Protein AF-A0A0K6ILK8-F1 (afdb_monomer_lite)

Secondary structure (DSSP, 8-state):
---EEEEEETTEEEEEETTSBHHHHHHHTT-----S-SSSTT-TTEEEESSS--EEGGG-B--S-EEEESSPPEEEEEE-SSEEEEE-SSSEEEEEE--S----TT-EEEEEETTEEEEEEB--SSTTSEEEEEEGGGGGGTTEEEEEE--------TTS-EEEEE-GGGHHHHHHHHHHHHHTT--S---EEE--TTS--GGGTT-EEEEEEEE-SS---HHHHHHHHHHTT-EEEEEEEEEEE-

Foldseek 3Di:
DFAWAWEAELRDTFTHTAFDQQVVRCVVVVHDFQDDDLPCPVCRRWKCFPPDHIDRSSPDTDHYYTYIYNDYWDKDKWFQQDWDWADLDQFKIKIKGQTPDFDAFQQKKWKDQPPWIKIWTFLDLDRGIGIIMDTPVCPVSPRIIMITHGPRPDDDDLPFAEEEEEEPVCPSVSVVSQVSNVVSPSPDNHYYDYDDLPDAPQVQAPEEGAEYEYHYADDDDPVSVCVNCVSRPYYYNYYDDHIYTD

Sequence (246 aa):
MNGKCTISLDGHSYRVPNGENLLASLLQLGAIIPHSCLAGACGSCRLYQVHGQPLLACQTTVNQPLELLTKPAERFIVALATYQVEQLSDRWCKVQAHCPLSLPLGAVFRWQLKNEVGRSVSCSITGDLLTFYFPTRLIDQLSEVRIEQGAQRAQLDISASHLILYSADNQVLAENFSRVMQDAGFEQNCPIAPIELNSTPSALSFQRFDKALVLNDQPASLEALEQWLTSSRCRVAEFTFMTHSN

Organism: NCBI:txid1137284

Radius of gyration: 19.39 Å; chains: 1; bounding box: 53×37×46 Å

pLDDT: mean 87.66, std 9.12, range [45.12, 97.81]

InterPro domains:
  IPR001041 2Fe-2S ferredoxin-type iron-sulfur binding domain [PF00111] (11-62)
  IPR001041 2Fe-2S ferredoxin-type iron-sulfur binding domain [PS51085] (3-74)
  IPR001041 2Fe-2S ferredoxin-type iron-sulfur binding domain [cd00207] (4-68)
  IPR006058 2Fe-2S ferredoxin, iron-sulphur binding site [PS00197] (37-45)
  IPR012675 Beta-grasp domain superfamily [G3DSA:3.10.20.30] (1-72)
  IPR036010 2Fe-2S ferredoxin-like superfamily [SSF54292] (5-72)

Structure (mmCIF, N/CA/C/O backbone):
data_AF-A0A0K6ILK8-F1
#
_entry.id   AF-A0A0K6ILK8-F1
#
loop_
_atom_site.group_PDB
_atom_site.id
_atom_site.type_symbol
_atom_site.label_atom_id
_atom_site.label_alt_id
_atom_site.label_comp_id
_atom_site.label_asym_id
_atom_site.label_entity_id
_atom_site.label_seq_id
_atom_site.pdbx_PDB_ins_code
_atom_site.Cartn_x
_atom_site.Cartn_y
_atom_site.Cartn_z
_atom_site.occupancy
_atom_site.B_iso_or_equiv
_atom_site.auth_seq_id
_atom_site.auth_comp_id
_atom_site.auth_asym_id
_atom_site.auth_atom_id
_atom_site.pdbx_PDB_model_num
ATOM 1 N N . MET A 1 1 ? -36.196 -4.590 5.733 1.00 45.12 1 MET A N 1
ATOM 2 C CA . MET A 1 1 ? -34.893 -5.201 6.079 1.00 45.12 1 MET A CA 1
ATOM 3 C C . MET A 1 1 ? -33.874 -4.074 6.199 1.00 45.12 1 MET A C 1
ATOM 5 O O . MET A 1 1 ? -33.406 -3.592 5.179 1.00 45.12 1 MET A O 1
ATOM 9 N N . ASN A 1 2 ? -33.584 -3.603 7.416 1.00 58.06 2 ASN A N 1
ATOM 10 C CA . ASN A 1 2 ? -32.699 -2.451 7.654 1.00 58.06 2 ASN A CA 1
ATOM 11 C C . ASN A 1 2 ? -31.229 -2.895 7.751 1.00 58.06 2 ASN A C 1
ATOM 13 O O . ASN A 1 2 ? -30.631 -2.857 8.823 1.00 58.06 2 ASN A O 1
ATOM 17 N N . GLY A 1 3 ? -30.662 -3.379 6.644 1.00 83.88 3 GLY A N 1
ATOM 18 C CA . GLY A 1 3 ? -29.223 -3.657 6.550 1.00 83.88 3 GLY A CA 1
ATOM 19 C C . GLY A 1 3 ? -28.429 -2.386 6.239 1.00 83.88 3 GLY A C 1
ATOM 20 O O . GLY A 1 3 ? -28.959 -1.480 5.602 1.00 83.88 3 GLY A O 1
ATOM 21 N N . LYS A 1 4 ? -27.164 -2.309 6.668 1.00 89.38 4 LYS A N 1
ATOM 22 C CA . LYS A 1 4 ? -26.197 -1.319 6.160 1.00 89.38 4 LYS A CA 1
ATOM 23 C C . LYS A 1 4 ? -25.209 -2.019 5.230 1.00 89.38 4 LYS A C 1
ATOM 25 O O . LYS A 1 4 ? -24.714 -3.090 5.578 1.00 89.38 4 LYS A O 1
ATOM 30 N N . CYS A 1 5 ? -24.880 -1.396 4.106 1.00 93.00 5 CYS A N 1
ATOM 31 C CA . CYS A 1 5 ? -23.781 -1.808 3.241 1.00 93.00 5 CYS A CA 1
ATOM 32 C C . CYS A 1 5 ? -22.522 -0.992 3.527 1.00 93.00 5 CYS A C 1
ATOM 34 O O . CYS A 1 5 ? -22.572 0.163 3.953 1.00 93.00 5 CYS A O 1
ATOM 36 N N . THR A 1 6 ? -21.376 -1.622 3.291 1.00 95.44 6 THR A N 1
ATOM 37 C CA . THR A 1 6 ? -20.079 -0.955 3.346 1.00 95.44 6 THR A CA 1
ATOM 38 C C . THR A 1 6 ? -19.760 -0.371 1.978 1.00 95.44 6 THR A C 1
ATOM 40 O O . THR A 1 6 ? -19.675 -1.110 1.000 1.00 95.44 6 THR A O 1
ATOM 43 N N . ILE A 1 7 ? -19.561 0.940 1.918 1.00 96.44 7 ILE A N 1
ATOM 44 C CA . ILE A 1 7 ? -19.085 1.644 0.731 1.00 96.44 7 ILE A CA 1
ATOM 45 C C . ILE A 1 7 ? -17.651 2.086 0.998 1.00 96.44 7 ILE A C 1
ATOM 47 O O . ILE A 1 7 ? -17.416 2.864 1.916 1.00 96.44 7 ILE A O 1
ATOM 51 N N . SER A 1 8 ? -16.700 1.600 0.211 1.00 93.62 8 SER A N 1
ATOM 52 C CA . SER A 1 8 ? -15.329 2.109 0.202 1.00 93.62 8 SER A CA 1
ATOM 53 C C . SER A 1 8 ? -15.223 3.225 -0.840 1.00 93.62 8 SER A C 1
ATOM 55 O O . SER A 1 8 ? -15.525 2.979 -2.005 1.00 93.62 8 SER A O 1
ATOM 57 N N . LEU A 1 9 ? -14.830 4.441 -0.448 1.00 92.81 9 LEU A N 1
ATOM 58 C CA . LEU A 1 9 ? -14.580 5.569 -1.357 1.00 92.81 9 LEU A CA 1
ATOM 59 C C . LEU A 1 9 ? -13.150 6.107 -1.188 1.00 92.81 9 LEU A C 1
ATOM 61 O O . LEU A 1 9 ? -12.780 6.635 -0.134 1.00 92.81 9 LEU A O 1
ATOM 65 N N . ASP A 1 10 ? -12.353 5.934 -2.243 1.00 83.25 10 ASP A N 1
ATOM 66 C CA . ASP A 1 10 ? -10.885 6.011 -2.274 1.00 83.25 10 ASP A CA 1
ATOM 67 C C . ASP A 1 10 ? -10.195 5.445 -1.010 1.00 83.25 10 ASP A C 1
ATOM 69 O O . ASP A 1 10 ? -9.262 6.019 -0.452 1.00 83.25 10 ASP A O 1
ATOM 73 N N . GLY A 1 11 ? -10.687 4.303 -0.523 1.00 80.31 11 GLY A N 1
ATOM 74 C CA . GLY A 1 11 ? -10.130 3.599 0.635 1.00 80.31 11 GLY A CA 1
ATOM 75 C C . GLY A 1 11 ? -10.727 3.981 1.994 1.00 80.31 11 GLY A C 1
ATOM 76 O O . GLY A 1 11 ? -10.407 3.325 2.982 1.00 80.31 11 GLY A O 1
ATOM 77 N N . HIS A 1 12 ? -11.625 4.971 2.076 1.00 82.06 12 HIS A N 1
ATOM 78 C CA . HIS A 1 12 ? -12.397 5.232 3.300 1.00 82.06 12 HIS A CA 1
ATOM 79 C C . HIS A 1 12 ? -13.680 4.407 3.320 1.00 82.06 12 HIS A C 1
ATOM 81 O O . HIS A 1 12 ? -14.423 4.389 2.343 1.00 82.06 12 HIS A O 1
ATOM 87 N N . SER A 1 13 ? -13.950 3.754 4.448 1.00 91.38 13 SER A N 1
ATOM 88 C CA . SER A 1 13 ? -15.100 2.871 4.623 1.00 91.38 13 SER A CA 1
ATOM 89 C C . SER A 1 13 ? -16.274 3.604 5.274 1.00 91.38 13 SER A C 1
ATOM 91 O O . SER A 1 13 ? -16.157 4.129 6.378 1.00 91.38 13 SER A O 1
ATOM 93 N N . TYR A 1 14 ? -17.423 3.599 4.603 1.00 94.56 14 TYR A N 1
ATOM 94 C CA . TYR A 1 14 ? -18.663 4.234 5.038 1.00 94.56 14 TYR A CA 1
ATOM 95 C C . TYR A 1 14 ? -19.757 3.182 5.220 1.00 94.56 14 TYR A C 1
ATOM 97 O O . TYR A 1 14 ? -19.995 2.349 4.344 1.00 94.56 14 TYR A O 1
ATOM 105 N N . ARG A 1 15 ? -20.465 3.223 6.353 1.00 96.19 15 ARG A N 1
ATOM 106 C CA . ARG A 1 15 ? -21.620 2.349 6.614 1.00 96.19 15 ARG A CA 1
ATOM 107 C C . ARG A 1 15 ? -22.907 3.059 6.210 1.00 96.19 15 ARG A C 1
ATOM 109 O O . ARG A 1 15 ? -23.453 3.840 6.987 1.00 96.19 15 ARG A O 1
ATOM 116 N N . VAL A 1 16 ? -23.397 2.749 5.016 1.00 95.75 16 VAL A N 1
ATOM 117 C CA . VAL A 1 16 ? -24.575 3.386 4.413 1.00 95.75 16 VAL A CA 1
ATOM 118 C C . VAL A 1 16 ? -25.798 2.471 4.544 1.00 95.75 16 VAL A C 1
ATOM 120 O O . VAL A 1 16 ? -25.672 1.275 4.276 1.00 95.75 16 VAL A O 1
ATOM 123 N N . PRO A 1 17 ? -26.976 2.964 4.972 1.00 93.69 17 PRO A N 1
ATOM 124 C CA . PRO A 1 17 ? -28.183 2.143 5.006 1.00 93.69 17 PRO A CA 1
ATOM 125 C C . PRO A 1 17 ? -28.596 1.658 3.610 1.00 93.69 17 PRO A C 1
ATOM 127 O O . PRO A 1 17 ? -28.483 2.376 2.618 1.00 93.69 17 PRO A O 1
ATOM 130 N N . ASN A 1 18 ? -29.088 0.425 3.532 1.00 94.50 18 ASN A N 1
ATOM 131 C CA . ASN A 1 18 ? -29.622 -0.129 2.294 1.00 94.50 18 ASN A CA 1
ATOM 132 C C . ASN A 1 18 ? -30.891 0.612 1.872 1.00 94.50 18 ASN A C 1
ATOM 134 O O . ASN A 1 18 ? -31.747 0.911 2.699 1.00 94.50 18 ASN A O 1
ATOM 138 N N . GLY A 1 19 ? -31.031 0.837 0.571 1.00 94.94 19 GLY A N 1
ATOM 139 C CA . GLY A 1 19 ? -32.127 1.587 -0.032 1.00 94.94 19 GLY A CA 1
ATOM 140 C C . GLY A 1 19 ? -31.887 3.095 -0.094 1.00 94.94 19 GLY A C 1
ATOM 141 O O . GLY A 1 19 ? -32.638 3.781 -0.781 1.00 94.94 19 GLY A O 1
ATOM 142 N N . GLU A 1 20 ? -30.837 3.610 0.549 1.00 95.75 20 GLU A N 1
ATOM 143 C CA . GLU A 1 20 ? -30.545 5.044 0.555 1.00 95.75 20 GLU A CA 1
ATOM 144 C C . GLU A 1 20 ? -29.823 5.513 -0.709 1.00 95.75 20 GLU A C 1
ATOM 146 O O . GLU A 1 20 ? -29.143 4.751 -1.406 1.00 95.75 20 GLU A O 1
ATOM 151 N N . ASN A 1 21 ? -29.949 6.810 -0.988 1.00 97.69 21 ASN A N 1
ATOM 152 C CA . ASN A 1 21 ? -29.199 7.459 -2.054 1.00 97.69 21 ASN A CA 1
ATOM 153 C C . ASN A 1 21 ? -27.706 7.518 -1.696 1.00 97.69 21 ASN A C 1
ATOM 155 O O . ASN A 1 21 ? -27.331 8.015 -0.629 1.00 97.69 21 ASN A O 1
ATOM 159 N N . LEU A 1 22 ? -26.854 7.046 -2.606 1.00 97.81 22 LEU A N 1
ATOM 160 C CA . LEU A 1 22 ? -25.411 6.956 -2.399 1.00 97.81 22 LEU A CA 1
ATOM 161 C C . LEU A 1 22 ? -24.778 8.332 -2.143 1.00 97.81 22 LEU A C 1
ATOM 163 O O . LEU A 1 22 ? -24.025 8.477 -1.182 1.00 97.81 22 LEU A O 1
ATOM 167 N N . LEU A 1 23 ? -25.090 9.346 -2.962 1.00 97.56 23 LEU A N 1
ATOM 168 C CA . LEU A 1 23 ? -24.515 10.686 -2.795 1.00 97.56 23 LEU A CA 1
ATOM 169 C C . LEU A 1 23 ? -24.944 11.320 -1.472 1.00 97.56 23 LEU A C 1
ATOM 171 O O . LEU A 1 23 ? -24.086 11.773 -0.720 1.00 97.56 23 LEU A O 1
ATOM 175 N N . ALA A 1 24 ? -26.248 11.343 -1.188 1.00 96.75 24 ALA A N 1
ATOM 176 C CA . ALA A 1 24 ? -26.764 11.972 0.027 1.00 96.75 24 ALA A CA 1
ATOM 177 C C . ALA A 1 24 ? -26.164 11.330 1.287 1.00 96.75 24 ALA A C 1
ATOM 179 O O . ALA A 1 24 ? -25.703 12.035 2.184 1.00 96.75 24 ALA A O 1
ATOM 180 N N . SER A 1 25 ? -26.082 9.997 1.305 1.00 96.88 25 SER A N 1
ATOM 181 C CA . SER A 1 25 ? -25.518 9.250 2.430 1.00 96.88 25 SER A CA 1
ATOM 182 C C . SER A 1 25 ? -24.033 9.536 2.633 1.00 96.88 25 SER A C 1
ATOM 184 O O . SER A 1 25 ? -23.595 9.764 3.757 1.00 96.88 25 SER A O 1
ATOM 186 N N . LEU A 1 26 ? -23.242 9.532 1.555 1.00 96.62 26 LEU A N 1
ATOM 187 C CA . LEU A 1 26 ? -21.804 9.779 1.647 1.00 96.62 26 LEU A CA 1
ATOM 188 C C . LEU A 1 26 ? -21.507 11.217 2.095 1.00 96.62 26 LEU A C 1
ATOM 190 O O . LEU A 1 26 ? -20.662 11.405 2.966 1.00 96.62 26 LEU A O 1
ATOM 194 N N . LEU A 1 27 ? -22.239 12.214 1.583 1.00 95.12 27 LEU A N 1
ATOM 195 C CA . LEU A 1 27 ? -22.106 13.609 2.024 1.00 95.12 27 LEU A CA 1
ATOM 196 C C . LEU A 1 27 ? -22.478 13.780 3.504 1.00 95.12 27 LEU A C 1
ATOM 198 O O . LEU A 1 27 ? -21.761 14.453 4.240 1.00 95.12 27 LEU A O 1
ATOM 202 N N . GLN A 1 28 ? -23.558 13.137 3.966 1.00 96.19 28 GLN A N 1
ATOM 203 C CA . GLN A 1 28 ? -23.960 13.167 5.377 1.00 96.19 28 GLN A CA 1
ATOM 204 C C . GLN A 1 28 ? -22.897 12.546 6.298 1.00 96.19 28 GLN A C 1
ATOM 206 O O . GLN A 1 28 ? -22.729 12.983 7.434 1.00 96.19 28 GLN A O 1
ATOM 211 N N . LEU A 1 29 ? -22.163 11.550 5.799 1.00 94.56 29 LEU A N 1
ATOM 212 C CA . LEU A 1 29 ? -21.041 10.915 6.493 1.00 94.56 29 LEU A CA 1
ATOM 213 C C . LEU A 1 29 ? -19.705 11.658 6.293 1.00 94.56 29 LEU A C 1
ATOM 215 O O . LEU A 1 29 ? -18.656 11.142 6.676 1.00 94.56 29 LEU A O 1
ATOM 219 N N . GLY A 1 30 ? -19.729 12.858 5.706 1.00 91.88 30 GLY A N 1
ATOM 220 C CA . GLY A 1 30 ? -18.562 13.729 5.563 1.00 91.88 30 GLY A CA 1
ATOM 221 C C . GLY A 1 30 ? -17.639 13.395 4.389 1.00 91.88 30 GLY A C 1
ATOM 222 O O . GLY A 1 30 ? -16.531 13.923 4.324 1.00 91.88 30 GLY A O 1
ATOM 223 N N . ALA A 1 31 ? -18.053 12.535 3.454 1.00 89.12 31 ALA A N 1
ATOM 224 C CA . ALA A 1 31 ? -17.278 12.284 2.244 1.00 89.12 31 ALA A CA 1
ATOM 225 C C . ALA A 1 31 ? -17.270 13.518 1.328 1.00 89.12 31 ALA A C 1
ATOM 227 O O . ALA A 1 31 ? -18.300 14.157 1.113 1.00 89.12 31 ALA A O 1
ATOM 228 N N . ILE A 1 32 ? -16.122 13.815 0.722 1.00 87.81 32 ILE A N 1
ATOM 229 C CA . ILE A 1 32 ? -15.989 14.908 -0.246 1.00 87.81 32 ILE A CA 1
ATOM 230 C C . ILE A 1 32 ? -16.206 14.344 -1.649 1.00 87.81 32 ILE A C 1
ATOM 232 O O . ILE A 1 32 ? -15.359 13.633 -2.186 1.00 87.81 32 ILE A O 1
ATOM 236 N N . ILE A 1 33 ? -17.352 14.665 -2.250 1.00 90.00 33 ILE A N 1
ATOM 237 C CA . ILE A 1 33 ? -17.714 14.240 -3.607 1.00 90.00 33 ILE A CA 1
ATOM 238 C C . ILE A 1 33 ? -18.120 15.483 -4.400 1.00 90.00 33 ILE A C 1
ATOM 240 O O . ILE A 1 33 ? -19.024 16.199 -3.958 1.00 90.00 33 ILE A O 1
ATOM 244 N N . PRO A 1 34 ? -17.514 15.754 -5.569 1.00 85.25 34 PRO A N 1
ATOM 245 C CA . PRO A 1 34 ? -17.983 16.822 -6.443 1.00 85.25 34 PRO A CA 1
ATOM 246 C C . PRO A 1 34 ? -19.452 16.597 -6.810 1.00 85.25 34 PRO A C 1
ATOM 248 O O . PRO A 1 34 ? -19.841 15.509 -7.218 1.00 85.25 34 PRO A O 1
ATOM 251 N N . HIS A 1 35 ? -20.305 17.601 -6.649 1.00 90.00 35 HIS A N 1
ATOM 252 C CA . HIS A 1 35 ? -21.720 17.494 -7.000 1.00 90.00 35 HIS A CA 1
ATOM 253 C C . HIS A 1 35 ? -22.285 18.870 -7.353 1.00 90.00 35 HIS A C 1
ATOM 255 O O . HIS A 1 35 ? -21.716 19.898 -7.003 1.00 90.00 35 HIS A O 1
ATOM 261 N N . SER A 1 36 ? -23.382 18.896 -8.112 1.00 81.81 36 SER A N 1
ATOM 262 C CA . SER A 1 36 ? -24.060 20.146 -8.471 1.00 81.81 36 SER A CA 1
ATOM 263 C C . SER A 1 36 ? -25.561 19.930 -8.664 1.00 81.81 36 SER A C 1
ATOM 265 O O . SER A 1 36 ? -26.345 20.335 -7.817 1.00 81.81 36 SER A O 1
ATOM 267 N N . CYS A 1 37 ? -25.984 19.231 -9.724 1.00 81.69 37 CYS A N 1
ATOM 268 C CA . CYS A 1 37 ? -27.405 19.222 -10.099 1.00 81.69 37 CYS A CA 1
ATOM 269 C C . CYS A 1 37 ? -28.309 18.292 -9.274 1.00 81.69 37 CYS A C 1
ATOM 271 O O . CYS A 1 37 ? -29.522 18.407 -9.380 1.00 81.69 37 CYS A O 1
ATOM 273 N N . LEU A 1 38 ? -27.741 17.307 -8.561 1.00 89.12 38 LEU A N 1
ATOM 274 C CA . LEU A 1 38 ? -28.448 16.214 -7.858 1.00 89.12 38 LEU A CA 1
ATOM 275 C C . LEU A 1 38 ? -29.436 15.369 -8.705 1.00 89.12 38 LEU A C 1
ATOM 277 O O . LEU A 1 38 ? -29.938 14.359 -8.229 1.00 89.12 38 LEU A O 1
ATOM 281 N N . ALA A 1 39 ? -29.649 15.717 -9.974 1.00 87.88 39 ALA A N 1
ATOM 282 C CA . ALA A 1 39 ? -30.581 15.089 -10.910 1.00 87.88 39 ALA A CA 1
ATOM 283 C C . ALA A 1 39 ? -29.882 14.263 -12.010 1.00 87.88 39 ALA A C 1
ATOM 285 O O . ALA A 1 39 ? -30.473 13.945 -13.035 1.00 87.88 39 ALA A O 1
ATOM 286 N N . GLY A 1 40 ? -28.586 13.980 -11.860 1.00 87.75 40 GLY A N 1
ATOM 287 C CA . GLY A 1 40 ? -27.802 13.180 -12.810 1.00 87.75 40 GLY A CA 1
ATOM 288 C C . GLY A 1 40 ? -27.381 13.887 -14.106 1.00 87.75 40 GLY A C 1
ATOM 289 O O . GLY A 1 40 ? -26.461 13.413 -14.764 1.00 87.75 40 GLY A O 1
ATOM 290 N N . ALA A 1 41 ? -27.958 15.043 -14.442 1.00 84.12 41 ALA A N 1
ATOM 291 C CA . ALA A 1 41 ? -27.713 15.735 -15.711 1.00 84.12 41 ALA A CA 1
ATOM 292 C C . ALA A 1 41 ? -26.274 16.258 -15.891 1.00 84.12 41 ALA A C 1
ATOM 294 O O . ALA A 1 41 ? -25.693 16.118 -16.961 1.00 84.12 41 ALA A O 1
ATOM 295 N N . CYS A 1 42 ? -25.675 16.852 -14.853 1.00 78.88 42 CYS A N 1
ATOM 296 C CA . CYS A 1 42 ? -24.349 17.480 -14.976 1.00 78.88 42 CYS A CA 1
ATOM 297 C C . CYS A 1 42 ? -23.170 16.498 -14.877 1.00 78.88 42 CYS A C 1
ATOM 299 O O . CYS A 1 42 ? -22.037 16.870 -15.163 1.00 78.88 42 CYS A O 1
ATOM 301 N N . GLY A 1 43 ? -23.401 15.268 -14.408 1.00 86.25 43 GLY A N 1
ATOM 302 C CA . GLY A 1 43 ? -22.351 14.258 -14.259 1.00 86.25 43 GLY A CA 1
ATOM 303 C C . GLY A 1 43 ? -21.261 14.540 -13.212 1.00 86.25 43 GLY A C 1
ATOM 304 O O . GLY A 1 43 ? -20.343 13.735 -13.104 1.00 86.25 43 GLY A O 1
ATOM 305 N N . SER A 1 44 ? -21.336 15.619 -12.423 1.00 86.00 44 SER A N 1
ATOM 306 C CA . SER A 1 44 ? -20.263 15.991 -11.482 1.00 86.00 44 SER A CA 1
ATOM 307 C C . SER A 1 44 ? -20.048 14.977 -10.354 1.00 86.00 44 SER A C 1
ATOM 309 O O . SER A 1 44 ? -18.915 14.746 -9.959 1.00 86.00 44 SER A O 1
ATOM 311 N N . CYS A 1 45 ? -21.106 14.294 -9.910 1.00 93.19 45 CYS A N 1
ATOM 312 C CA . CYS A 1 45 ? -21.045 13.238 -8.889 1.00 93.19 45 CYS A CA 1
ATOM 313 C C . CYS A 1 45 ? -20.646 11.858 -9.430 1.00 93.19 45 CYS A C 1
ATOM 315 O O . CYS A 1 45 ? -21.064 10.828 -8.891 1.00 93.19 45 CYS A O 1
ATOM 317 N N . ARG A 1 46 ? -19.922 11.819 -10.550 1.00 95.94 46 ARG A N 1
ATOM 318 C CA . ARG A 1 46 ? -19.476 10.564 -11.146 1.00 95.94 46 ARG A CA 1
ATOM 319 C C . ARG A 1 46 ? -18.430 9.916 -10.247 1.00 95.94 46 ARG A C 1
ATOM 321 O O . ARG A 1 46 ? -17.418 10.532 -9.933 1.00 95.94 46 ARG A O 1
ATOM 328 N N . LEU A 1 47 ? -18.681 8.666 -9.882 1.00 94.69 47 LEU A N 1
ATOM 329 C CA . LEU A 1 47 ? -17.754 7.815 -9.148 1.00 94.69 47 LEU A CA 1
ATOM 330 C C . LEU A 1 47 ? -17.412 6.599 -10.001 1.00 94.69 47 LEU A C 1
ATOM 332 O O . LEU A 1 47 ? -18.211 6.145 -10.823 1.00 94.69 47 LEU A O 1
ATOM 336 N N . TYR A 1 48 ? -16.217 6.072 -9.810 1.00 91.94 48 TYR A N 1
ATOM 337 C CA . TYR A 1 48 ? -15.648 5.018 -10.633 1.00 91.94 48 TYR A CA 1
ATOM 338 C C . TYR A 1 48 ? -15.557 3.747 -9.809 1.00 91.94 48 TYR A C 1
ATOM 340 O O . TYR A 1 48 ? -14.941 3.743 -8.751 1.00 91.94 48 TYR A O 1
ATOM 348 N N . GLN A 1 49 ? -16.181 2.671 -10.275 1.00 88.88 49 GLN A N 1
ATOM 349 C CA . GLN A 1 49 ? -16.012 1.364 -9.650 1.00 88.88 49 GLN A CA 1
ATOM 350 C C . GLN A 1 49 ? -14.620 0.823 -9.973 1.00 88.88 49 GLN A C 1
ATOM 352 O O . GLN A 1 49 ? -14.165 0.953 -11.110 1.00 88.88 49 GLN A O 1
ATOM 357 N N . VAL A 1 50 ? -13.973 0.170 -9.005 1.00 76.38 50 VAL A N 1
ATOM 358 C CA . VAL A 1 50 ? -12.696 -0.527 -9.253 1.00 76.38 50 VAL A CA 1
ATOM 359 C C . VAL A 1 50 ? -12.871 -1.593 -10.339 1.00 76.38 50 VAL A C 1
ATOM 361 O O . VAL A 1 50 ? -12.059 -1.727 -11.253 1.00 76.38 50 VAL A O 1
ATOM 364 N N . HIS A 1 51 ? -13.998 -2.300 -10.306 1.00 71.31 51 HIS A N 1
ATOM 365 C CA . HIS A 1 51 ? -14.398 -3.244 -11.340 1.00 71.31 51 HIS A CA 1
ATOM 366 C C . HIS A 1 51 ? -15.798 -2.879 -11.833 1.00 71.31 51 HIS A C 1
ATOM 368 O O . HIS A 1 51 ? -16.783 -3.130 -11.149 1.00 71.31 51 HIS A O 1
ATOM 374 N N . GLY A 1 52 ? -15.897 -2.268 -13.014 1.00 77.75 52 GLY A N 1
ATOM 375 C CA . GLY A 1 52 ? -17.185 -1.973 -13.638 1.00 77.75 52 GLY A CA 1
ATOM 376 C C . GLY A 1 52 ? -17.247 -0.608 -14.304 1.00 77.75 52 GLY A C 1
ATOM 377 O O . GLY A 1 52 ? -16.230 0.041 -14.546 1.00 77.75 52 GLY A O 1
ATOM 378 N N . GLN A 1 53 ? -18.472 -0.197 -14.627 1.00 85.69 53 GLN A N 1
ATOM 379 C CA . GLN A 1 53 ? -18.734 1.097 -15.243 1.00 85.69 53 GLN A CA 1
ATOM 380 C C . GLN A 1 53 ? -18.840 2.201 -14.183 1.00 85.69 53 GLN A C 1
ATOM 382 O O . GLN A 1 53 ? -19.308 1.946 -13.065 1.00 85.69 53 GLN A O 1
ATOM 387 N N . PRO A 1 54 ? -18.445 3.440 -14.520 1.00 90.75 54 PRO A N 1
ATOM 388 C CA . PRO A 1 54 ? -18.690 4.587 -13.662 1.00 90.75 54 PRO A CA 1
ATOM 389 C C . PRO A 1 54 ? -20.186 4.745 -13.380 1.00 90.75 54 PRO A C 1
ATOM 391 O O . PRO A 1 54 ? -21.021 4.512 -14.254 1.00 90.75 54 PRO A O 1
ATOM 394 N N . LEU A 1 55 ? -20.516 5.204 -12.179 1.00 95.75 55 LEU A N 1
ATOM 395 C CA . LEU A 1 55 ? -21.882 5.478 -11.748 1.00 95.75 55 LEU A CA 1
ATOM 396 C C . LEU A 1 55 ? -22.059 6.954 -11.400 1.00 95.75 55 LEU A C 1
ATOM 398 O O . LEU A 1 55 ? -21.093 7.669 -11.135 1.00 95.75 55 LEU A O 1
ATOM 402 N N . LEU A 1 56 ? -23.305 7.419 -11.392 1.00 97.25 56 LEU A N 1
ATOM 403 C CA . LEU A 1 56 ? -23.660 8.736 -10.871 1.00 97.25 56 LEU A CA 1
ATOM 404 C C . LEU A 1 56 ? -24.163 8.563 -9.444 1.00 97.25 56 LEU A C 1
ATOM 406 O O . LEU A 1 56 ? -25.227 7.979 -9.236 1.00 97.25 56 LEU A O 1
ATOM 410 N N . ALA A 1 57 ? -23.428 9.086 -8.462 1.00 96.62 57 ALA A N 1
ATOM 411 C CA . ALA A 1 57 ? -23.759 8.874 -7.056 1.00 96.62 57 ALA A CA 1
ATOM 412 C C . ALA A 1 57 ? -25.165 9.389 -6.699 1.00 96.62 57 ALA A C 1
ATOM 414 O O . ALA A 1 57 ? -25.875 8.749 -5.931 1.00 96.62 57 ALA A O 1
ATOM 415 N N . CYS A 1 58 ? -25.610 10.500 -7.303 1.00 95.69 58 CYS A N 1
ATOM 416 C CA . CYS A 1 58 ? -26.954 11.042 -7.063 1.00 95.69 58 CYS A CA 1
ATOM 417 C C . CYS A 1 58 ? -28.090 10.194 -7.653 1.00 95.69 58 CYS A C 1
ATOM 419 O O . CYS A 1 58 ? -29.233 10.383 -7.259 1.00 95.69 58 CYS A O 1
ATOM 421 N N . GLN A 1 59 ? -27.794 9.278 -8.577 1.00 97.50 59 GLN A N 1
ATOM 422 C CA . GLN A 1 59 ? -28.775 8.390 -9.215 1.00 97.50 59 GLN A CA 1
ATOM 423 C C . GLN A 1 59 ? -28.607 6.930 -8.774 1.00 97.50 59 GLN A C 1
ATOM 425 O O . GLN A 1 59 ? -29.222 6.036 -9.346 1.00 97.50 59 GLN A O 1
ATOM 430 N N . THR A 1 60 ? -27.745 6.670 -7.789 1.00 97.38 60 THR A N 1
ATOM 431 C CA . THR A 1 60 ? -27.432 5.313 -7.338 1.00 97.38 60 THR A CA 1
ATOM 432 C C . THR A 1 60 ? -28.043 5.065 -5.970 1.00 97.38 60 THR A C 1
ATOM 434 O O . THR A 1 60 ? -27.805 5.821 -5.028 1.00 97.38 60 THR A O 1
ATOM 437 N N . THR A 1 61 ? -28.794 3.974 -5.859 1.00 97.50 61 THR A N 1
ATOM 438 C CA . THR A 1 61 ? -29.306 3.456 -4.589 1.00 97.50 61 THR A CA 1
ATOM 439 C C . THR A 1 61 ? -28.357 2.399 -4.041 1.00 97.50 61 THR A C 1
ATOM 441 O O . THR A 1 61 ? -27.921 1.510 -4.771 1.00 97.50 61 THR A O 1
ATOM 444 N N . VAL A 1 62 ? -28.051 2.470 -2.748 1.00 96.19 62 VAL A N 1
ATOM 445 C CA . VAL A 1 62 ? -27.183 1.496 -2.084 1.00 96.19 62 VAL A CA 1
ATOM 446 C C . VAL A 1 62 ? -27.953 0.215 -1.793 1.00 96.19 62 VAL A C 1
ATOM 448 O O . VAL A 1 62 ? -28.849 0.193 -0.961 1.00 96.19 62 VAL A O 1
ATOM 451 N N . ASN A 1 63 ? -27.598 -0.875 -2.462 1.00 95.50 63 ASN A N 1
ATOM 452 C CA . ASN A 1 63 ? -28.199 -2.197 -2.253 1.00 95.50 63 ASN A CA 1
ATOM 453 C C . ASN A 1 63 ? -27.163 -3.309 -2.027 1.00 95.50 63 ASN A C 1
ATOM 455 O O . ASN A 1 63 ? -27.529 -4.411 -1.628 1.00 95.50 63 ASN A O 1
ATOM 459 N N . GLN A 1 64 ? -25.885 -3.011 -2.252 1.00 93.69 64 GLN A N 1
ATOM 460 C CA . GLN A 1 64 ? -24.762 -3.921 -2.078 1.00 93.69 64 GLN A CA 1
ATOM 461 C C . GLN A 1 64 ? -23.500 -3.139 -1.679 1.00 93.69 64 GLN A C 1
ATOM 463 O O . GLN A 1 64 ? -23.455 -1.917 -1.868 1.00 93.69 64 GLN A O 1
ATOM 468 N N . PRO A 1 65 ? -22.468 -3.810 -1.137 1.00 94.00 65 PRO A N 1
ATOM 469 C CA . PRO A 1 65 ? -21.166 -3.192 -0.928 1.00 94.00 65 PRO A CA 1
ATOM 470 C C . PRO A 1 65 ? -20.561 -2.697 -2.247 1.00 94.00 65 PRO A C 1
ATOM 472 O O . PRO A 1 65 ? -20.684 -3.365 -3.273 1.00 94.00 65 PRO A O 1
ATOM 475 N N . LEU A 1 66 ? -19.895 -1.542 -2.220 1.00 93.88 66 LEU A N 1
ATOM 476 C CA . LEU A 1 66 ? -19.232 -0.958 -3.391 1.00 93.88 66 LEU A CA 1
ATOM 477 C C . LEU A 1 66 ? -17.819 -0.494 -3.034 1.00 93.88 66 LEU A C 1
ATOM 479 O O . LEU A 1 66 ? -17.595 0.028 -1.943 1.00 93.88 66 LEU A O 1
ATOM 483 N N . GLU A 1 67 ? -16.892 -0.634 -3.979 1.00 91.94 67 GLU A N 1
ATOM 484 C CA . GLU A 1 67 ? -15.551 -0.044 -3.928 1.00 91.94 67 GLU A CA 1
ATOM 485 C C . GLU A 1 67 ? -15.428 0.988 -5.056 1.00 91.94 67 GLU A C 1
ATOM 487 O O . GLU A 1 67 ? -15.504 0.651 -6.242 1.00 91.94 67 GLU A O 1
ATOM 492 N N . LEU A 1 68 ? -15.319 2.260 -4.672 1.00 93.81 68 LEU A N 1
ATOM 493 C CA . LEU A 1 68 ? -15.467 3.425 -5.535 1.00 93.81 68 LEU A CA 1
ATOM 494 C C . LEU A 1 68 ? -14.261 4.360 -5.436 1.00 93.81 68 LEU A C 1
ATOM 496 O O . LEU A 1 68 ? -13.623 4.484 -4.391 1.00 93.81 68 LEU A O 1
ATOM 500 N N . LEU A 1 69 ? -14.015 5.082 -6.523 1.00 89.06 69 LEU A N 1
ATOM 501 C CA . LEU A 1 69 ? -13.020 6.137 -6.639 1.00 89.06 69 LEU A CA 1
ATOM 502 C C . LEU A 1 69 ? -13.675 7.434 -7.131 1.00 89.06 69 LEU A C 1
ATOM 504 O O . LEU A 1 69 ? -14.628 7.408 -7.912 1.00 89.06 69 LEU A O 1
ATOM 508 N N . THR A 1 70 ? -13.157 8.582 -6.708 1.00 88.19 70 THR A N 1
ATOM 509 C CA . THR A 1 70 ? -13.570 9.917 -7.179 1.00 88.19 70 THR A CA 1
ATOM 510 C C . THR A 1 70 ? -12.969 10.278 -8.539 1.00 88.19 70 THR A C 1
ATOM 512 O O . THR A 1 70 ? -13.462 11.173 -9.226 1.00 88.19 70 THR A O 1
ATOM 515 N N . LYS A 1 71 ? -11.930 9.553 -8.963 1.00 82.25 71 LYS A N 1
ATOM 516 C CA . LYS A 1 71 ? -11.267 9.674 -10.266 1.00 82.25 71 LYS A CA 1
ATOM 517 C C . LYS A 1 71 ? -11.205 8.303 -10.947 1.00 82.25 71 LYS A C 1
ATOM 519 O O . LYS A 1 71 ? -11.199 7.294 -10.239 1.00 82.25 71 LYS A O 1
ATOM 524 N N . PRO A 1 72 ? -11.179 8.237 -12.291 1.00 74.88 72 PRO A N 1
ATOM 525 C CA . PRO A 1 72 ? -10.964 6.966 -12.966 1.00 74.88 72 PRO A CA 1
ATOM 526 C C . PRO A 1 72 ? -9.605 6.410 -12.545 1.00 74.88 72 PRO A C 1
ATOM 528 O O . PRO A 1 72 ? -8.636 7.163 -12.453 1.00 74.88 72 PRO A O 1
ATOM 531 N N . ALA A 1 73 ? -9.542 5.107 -12.279 1.00 67.25 73 ALA A N 1
ATOM 532 C CA . ALA A 1 73 ? -8.257 4.452 -12.102 1.00 67.25 73 ALA A CA 1
ATOM 533 C C . ALA A 1 73 ? -7.497 4.506 -13.432 1.00 67.25 73 ALA A C 1
ATOM 535 O O . ALA A 1 73 ? -8.042 4.126 -14.476 1.00 67.25 73 ALA A O 1
ATOM 536 N N . GLU A 1 74 ? -6.256 4.979 -13.403 1.00 68.81 74 GLU A N 1
ATOM 537 C CA . GLU A 1 74 ? -5.388 4.909 -14.571 1.00 68.81 74 GLU A CA 1
ATOM 538 C C . GLU A 1 74 ? -4.884 3.472 -14.700 1.00 68.81 74 GLU A C 1
ATOM 540 O O . GLU A 1 74 ? -4.390 2.870 -13.743 1.00 68.81 74 GLU A O 1
ATOM 545 N N . ARG A 1 75 ? -5.082 2.882 -15.880 1.00 76.94 75 ARG A N 1
ATOM 546 C CA . ARG A 1 75 ? -4.704 1.498 -16.162 1.00 76.94 75 ARG A CA 1
ATOM 547 C C . ARG A 1 75 ? -3.612 1.485 -17.206 1.00 76.94 75 ARG A C 1
ATOM 549 O O . ARG A 1 75 ? -3.816 1.936 -18.330 1.00 76.94 75 ARG A O 1
ATOM 556 N N . PHE A 1 76 ? -2.491 0.895 -16.836 1.00 79.44 76 PHE A N 1
ATOM 557 C CA . PHE A 1 76 ? -1.326 0.730 -17.681 1.00 79.44 76 PHE A CA 1
ATOM 558 C C . PHE A 1 76 ? -1.102 -0.758 -17.911 1.00 79.44 76 PHE A C 1
ATOM 560 O O . PHE A 1 76 ? -1.153 -1.557 -16.977 1.00 79.44 76 PHE A O 1
ATOM 567 N N . ILE A 1 77 ? -0.852 -1.144 -19.156 1.00 82.94 77 ILE A N 1
ATOM 568 C CA . ILE A 1 77 ? -0.245 -2.440 -19.448 1.00 82.94 77 ILE A CA 1
ATOM 569 C C . ILE A 1 77 ? 1.239 -2.160 -19.613 1.00 82.94 77 ILE A C 1
ATOM 571 O O . ILE A 1 77 ? 1.637 -1.436 -20.525 1.00 82.94 77 ILE A O 1
ATOM 575 N N . VAL A 1 78 ? 2.038 -2.674 -18.685 1.00 82.75 78 VAL A N 1
ATOM 576 C CA . VAL A 1 78 ? 3.478 -2.460 -18.666 1.00 82.75 78 VAL A CA 1
ATOM 577 C C . VAL A 1 78 ? 4.148 -3.734 -19.151 1.00 82.75 78 VAL A C 1
ATOM 579 O O . VAL A 1 78 ? 4.217 -4.731 -18.432 1.00 82.75 78 VAL A O 1
ATOM 582 N N . ALA A 1 79 ? 4.635 -3.695 -20.389 1.00 83.94 79 ALA A N 1
ATOM 583 C CA . ALA A 1 79 ? 5.535 -4.715 -20.900 1.00 83.94 79 ALA A CA 1
ATOM 584 C C . ALA A 1 79 ? 6.904 -4.537 -20.229 1.00 83.94 79 ALA A C 1
ATOM 586 O O . ALA A 1 79 ? 7.551 -3.499 -20.378 1.00 83.94 79 ALA A O 1
ATOM 587 N N . LEU A 1 80 ? 7.341 -5.547 -19.482 1.00 84.38 80 LEU A N 1
ATOM 588 C CA . LEU A 1 80 ? 8.607 -5.545 -18.758 1.00 84.38 80 LEU A CA 1
ATOM 589 C C . LEU A 1 80 ? 9.660 -6.249 -19.618 1.00 84.38 80 LEU A C 1
ATOM 591 O O . LEU A 1 80 ? 10.079 -7.366 -19.337 1.00 84.38 80 LEU A O 1
ATOM 595 N N . ALA A 1 81 ? 10.065 -5.596 -20.712 1.00 76.38 81 ALA A N 1
ATOM 596 C CA . ALA A 1 81 ? 11.013 -6.171 -21.672 1.00 76.38 81 ALA A CA 1
ATOM 597 C C . ALA A 1 81 ? 12.420 -6.361 -21.083 1.00 76.38 81 ALA A C 1
ATOM 599 O O . ALA A 1 81 ? 13.169 -7.241 -21.503 1.00 76.38 81 ALA A O 1
ATOM 600 N N . THR A 1 82 ? 12.808 -5.517 -20.127 1.00 84.19 82 THR A N 1
ATOM 601 C CA . THR A 1 82 ? 14.087 -5.618 -19.422 1.00 84.19 82 THR A CA 1
ATOM 602 C C . THR A 1 82 ? 13.896 -5.155 -17.987 1.00 84.19 82 THR A C 1
ATOM 604 O O . THR A 1 82 ? 13.517 -4.008 -17.738 1.00 84.19 82 THR A O 1
ATOM 607 N N . TYR A 1 83 ? 14.154 -6.060 -17.048 1.00 92.62 83 TYR A N 1
ATOM 608 C CA . TYR A 1 83 ? 14.103 -5.781 -15.623 1.00 92.62 83 TYR A CA 1
ATOM 609 C C . TYR A 1 83 ? 15.220 -6.518 -14.886 1.00 92.62 83 TYR A C 1
ATOM 611 O O . TYR A 1 83 ? 15.725 -7.542 -15.347 1.00 92.62 83 TYR A O 1
ATOM 619 N N . GLN A 1 84 ? 15.604 -5.975 -13.739 1.00 94.06 84 GLN A N 1
ATOM 620 C CA . GLN A 1 84 ? 16.487 -6.611 -12.772 1.00 94.06 84 GLN A CA 1
ATOM 621 C C . GLN A 1 84 ? 15.679 -7.019 -11.545 1.00 94.06 84 GLN A C 1
ATOM 623 O O . GLN A 1 84 ? 14.662 -6.401 -11.220 1.00 94.06 84 GLN A O 1
ATOM 628 N N . VAL A 1 85 ? 16.137 -8.073 -10.874 1.00 95.50 85 VAL A N 1
ATOM 629 C CA . VAL A 1 85 ? 15.496 -8.611 -9.677 1.00 95.50 85 VAL A CA 1
ATOM 630 C C . VAL A 1 85 ? 16.531 -8.712 -8.576 1.00 95.50 85 VAL A C 1
ATOM 632 O O . VAL A 1 85 ? 17.550 -9.380 -8.733 1.00 95.50 85 VAL A O 1
ATOM 635 N N . GLU A 1 86 ? 16.240 -8.083 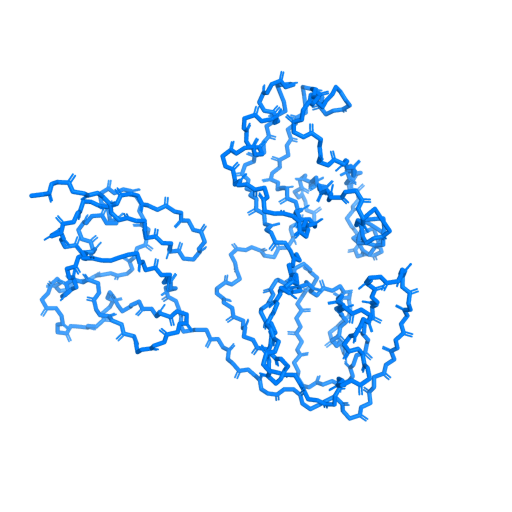-7.447 1.00 96.31 86 GLU A N 1
ATOM 636 C CA . GLU A 1 86 ? 16.948 -8.297 -6.192 1.00 96.31 86 GLU A CA 1
ATOM 637 C C . GLU A 1 86 ? 16.033 -9.117 -5.281 1.00 96.31 86 GLU A C 1
ATOM 639 O O . GLU A 1 86 ? 14.978 -8.645 -4.849 1.00 96.31 86 GLU A O 1
ATOM 644 N N . GLN A 1 87 ? 16.398 -10.368 -5.012 1.00 95.56 87 GLN A N 1
ATOM 645 C CA . GLN A 1 87 ? 15.648 -11.189 -4.068 1.00 95.56 87 GLN A CA 1
ATOM 646 C C . GLN A 1 87 ? 15.881 -10.669 -2.647 1.00 95.56 87 GLN A C 1
ATOM 648 O O . GLN A 1 87 ? 17.022 -10.558 -2.206 1.00 95.56 87 GLN A O 1
ATOM 653 N N . LEU A 1 88 ? 14.796 -10.358 -1.934 1.00 94.56 88 LEU A N 1
ATOM 654 C CA . LEU A 1 88 ? 14.853 -9.913 -0.540 1.00 94.56 88 LEU A CA 1
ATOM 655 C C . LEU A 1 88 ? 14.597 -11.090 0.404 1.00 94.56 88 LEU A C 1
ATOM 657 O O . LEU A 1 88 ? 15.268 -11.245 1.419 1.00 94.56 88 LEU A O 1
ATOM 661 N N . SER A 1 89 ? 13.632 -11.938 0.053 1.00 92.69 89 SER A N 1
ATOM 662 C CA . SER A 1 89 ? 13.300 -13.173 0.758 1.00 92.69 89 SER A CA 1
ATOM 663 C C . SER A 1 89 ? 12.693 -14.198 -0.204 1.00 92.69 89 SER A C 1
ATOM 665 O O . SER A 1 89 ? 12.508 -13.939 -1.396 1.00 92.69 89 SER A O 1
ATOM 667 N N . ASP A 1 90 ? 12.318 -15.365 0.315 1.00 91.56 90 ASP A N 1
ATOM 668 C CA . ASP A 1 90 ? 11.566 -16.372 -0.448 1.00 91.56 90 ASP A CA 1
ATOM 669 C C . ASP A 1 90 ? 10.166 -15.886 -0.861 1.00 91.56 90 ASP A C 1
ATOM 671 O O . ASP A 1 90 ? 9.539 -16.469 -1.744 1.00 91.56 90 ASP A O 1
ATOM 675 N N . ARG A 1 91 ? 9.667 -14.807 -0.243 1.00 90.19 91 ARG A N 1
ATOM 676 C CA . ARG A 1 91 ? 8.345 -14.237 -0.533 1.00 90.19 91 ARG A CA 1
ATOM 677 C C . ARG A 1 91 ? 8.396 -12.997 -1.397 1.00 90.19 91 ARG A C 1
ATOM 679 O O . ARG A 1 91 ? 7.547 -12.854 -2.272 1.00 90.19 91 ARG A O 1
ATOM 686 N N . TRP A 1 92 ? 9.361 -12.119 -1.152 1.00 93.12 92 TRP A N 1
ATOM 687 C CA . TRP A 1 92 ? 9.423 -10.812 -1.788 1.00 93.12 92 TRP A CA 1
ATOM 688 C C . TRP A 1 92 ? 10.745 -10.599 -2.515 1.00 93.12 92 TRP A C 1
ATOM 690 O O . TRP A 1 92 ? 11.828 -10.910 -2.019 1.00 93.12 92 TRP A O 1
ATOM 700 N N . CYS A 1 93 ? 10.644 -9.987 -3.684 1.00 95.38 93 CYS A N 1
ATOM 701 C CA . CYS A 1 93 ? 11.765 -9.454 -4.434 1.00 95.38 93 CYS A CA 1
ATOM 702 C C . CYS A 1 93 ? 11.503 -7.985 -4.771 1.00 95.38 93 CYS A C 1
ATOM 704 O O . CYS A 1 93 ? 10.365 -7.511 -4.732 1.00 95.38 93 CYS A O 1
ATOM 706 N N . LYS A 1 94 ? 12.564 -7.254 -5.090 1.00 95.62 94 LYS A N 1
ATOM 707 C CA . LYS A 1 94 ? 12.499 -5.906 -5.642 1.00 95.62 94 LYS A CA 1
ATOM 708 C C . LYS A 1 94 ? 12.766 -5.999 -7.138 1.00 95.62 94 LYS A C 1
ATOM 710 O O . LYS A 1 94 ? 13.815 -6.487 -7.553 1.00 95.62 94 LYS A O 1
ATOM 715 N N . VAL A 1 95 ? 11.809 -5.542 -7.933 1.00 95.12 95 VAL A N 1
ATOM 716 C CA . VAL A 1 95 ? 11.891 -5.498 -9.393 1.00 95.12 95 VAL A CA 1
ATOM 717 C C . VAL A 1 95 ? 12.259 -4.085 -9.804 1.00 95.12 95 VAL A C 1
ATOM 719 O O . VAL A 1 95 ? 11.623 -3.139 -9.349 1.00 95.12 95 VAL A O 1
ATOM 722 N N . GLN A 1 96 ? 13.260 -3.945 -10.668 1.00 94.12 96 GLN A N 1
ATOM 723 C CA . GLN A 1 96 ? 13.682 -2.677 -11.260 1.00 94.12 96 GLN A CA 1
ATOM 724 C C . GLN A 1 96 ? 13.512 -2.764 -12.769 1.00 94.12 96 GLN A C 1
ATOM 726 O O . GLN A 1 96 ? 14.226 -3.518 -13.426 1.00 94.12 96 GLN A O 1
ATOM 731 N N . ALA A 1 97 ? 12.559 -2.021 -13.323 1.00 91.31 97 ALA A N 1
ATOM 732 C CA . ALA A 1 97 ? 12.199 -2.109 -14.729 1.00 91.31 97 ALA A CA 1
ATOM 733 C C . ALA A 1 97 ? 12.294 -0.761 -15.441 1.00 91.31 97 ALA A C 1
ATOM 735 O O . ALA A 1 97 ? 11.825 0.266 -14.945 1.00 91.31 97 ALA A O 1
ATOM 736 N N . HIS A 1 98 ? 12.841 -0.793 -16.655 1.00 87.31 98 HIS A N 1
ATOM 737 C CA . HIS A 1 98 ? 12.767 0.331 -17.579 1.00 87.31 98 HIS A CA 1
ATOM 738 C C . HIS A 1 98 ? 11.407 0.306 -18.272 1.00 87.31 98 HIS A C 1
ATOM 740 O O . HIS A 1 98 ? 11.133 -0.568 -19.096 1.00 87.31 98 HIS A O 1
ATOM 746 N N . CYS A 1 99 ? 10.538 1.255 -17.936 1.00 82.94 99 CYS A N 1
ATOM 747 C CA . CYS A 1 99 ? 9.222 1.361 -18.549 1.00 82.94 99 CYS A CA 1
ATOM 748 C C . CYS A 1 99 ? 8.747 2.824 -18.574 1.00 82.94 99 CYS A C 1
ATOM 750 O O . CYS A 1 99 ? 9.259 3.639 -17.810 1.00 82.94 99 CYS A O 1
ATOM 752 N N . PRO A 1 100 ? 7.778 3.184 -19.436 1.00 77.81 100 PRO A N 1
ATOM 753 C CA . PRO A 1 100 ? 7.293 4.563 -19.549 1.00 77.81 100 PRO A CA 1
ATOM 754 C C . PRO A 1 100 ? 6.440 5.017 -18.351 1.00 77.81 100 PRO A C 1
ATOM 756 O O . PRO A 1 100 ? 5.960 6.148 -18.340 1.00 77.81 100 PRO A O 1
ATOM 759 N N . LEU A 1 101 ? 6.217 4.145 -17.362 1.00 83.12 101 LEU A N 1
ATOM 760 C CA . LEU A 1 101 ? 5.479 4.459 -16.147 1.00 83.12 101 LEU A CA 1
ATOM 761 C C . LEU A 1 101 ? 6.459 4.851 -15.036 1.00 83.12 101 LEU A C 1
ATOM 763 O O . LEU A 1 101 ? 7.291 4.046 -14.629 1.00 83.12 101 LEU A O 1
ATOM 767 N N . SER A 1 102 ? 6.305 6.062 -14.506 1.00 82.56 102 SER A N 1
ATOM 768 C CA . SER A 1 102 ? 7.040 6.534 -13.333 1.00 82.56 102 SER A CA 1
ATOM 769 C C . SER A 1 102 ? 6.076 6.663 -12.158 1.00 82.56 102 SER A C 1
ATOM 771 O O . SER A 1 102 ? 5.041 7.322 -12.270 1.00 82.56 102 SER A O 1
ATOM 773 N N . LEU A 1 103 ? 6.392 6.010 -11.039 1.00 85.75 103 LEU A N 1
ATOM 774 C CA . LEU A 1 103 ? 5.607 6.076 -9.808 1.00 85.75 103 LEU A CA 1
ATOM 775 C C . LEU A 1 103 ? 6.490 6.613 -8.676 1.00 85.75 103 LEU A C 1
ATOM 777 O O . LEU A 1 103 ? 7.570 6.059 -8.462 1.00 85.75 103 LEU A O 1
ATOM 781 N N . PRO A 1 104 ? 6.052 7.637 -7.922 1.00 86.81 104 PRO A N 1
ATOM 782 C CA . PRO A 1 104 ? 6.855 8.197 -6.839 1.00 86.81 104 PRO A CA 1
ATOM 783 C C . PRO A 1 104 ? 7.039 7.188 -5.700 1.00 86.81 104 PRO A C 1
ATOM 785 O O . PRO A 1 104 ? 6.229 6.272 -5.541 1.00 86.81 104 PRO A O 1
ATOM 788 N N . LEU A 1 1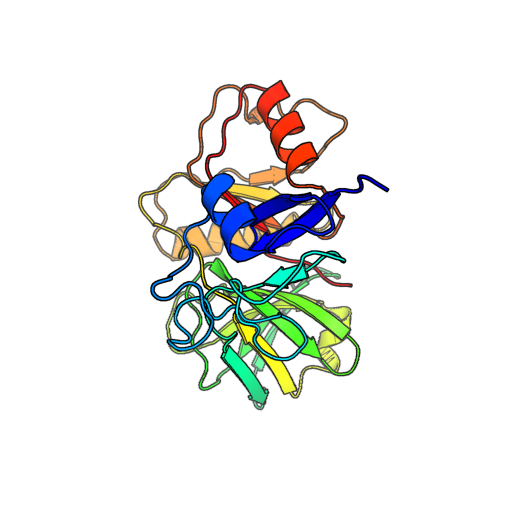05 ? 8.070 7.383 -4.876 1.00 89.50 105 LEU A N 1
ATOM 789 C CA . LEU A 1 105 ? 8.294 6.587 -3.669 1.00 89.50 105 LEU A CA 1
ATOM 790 C C . LEU A 1 105 ? 7.025 6.527 -2.801 1.00 89.50 105 LEU A C 1
ATOM 792 O O . LEU A 1 105 ? 6.398 7.547 -2.510 1.00 89.50 105 LEU A O 1
ATOM 796 N N . GLY A 1 106 ? 6.641 5.318 -2.390 1.00 88.25 106 GLY A N 1
ATOM 797 C CA . GLY A 1 106 ? 5.449 5.086 -1.577 1.00 88.25 106 GLY A CA 1
ATOM 798 C C . GLY A 1 106 ? 4.142 5.015 -2.368 1.00 88.25 106 GLY A C 1
ATOM 799 O O . GLY A 1 106 ? 3.101 4.731 -1.775 1.00 88.25 106 GLY A O 1
ATOM 800 N N . ALA A 1 107 ? 4.165 5.220 -3.690 1.00 86.94 107 ALA A N 1
ATOM 801 C CA . ALA A 1 107 ? 2.977 5.061 -4.518 1.00 86.94 107 ALA A CA 1
ATOM 802 C C . ALA A 1 107 ? 2.485 3.616 -4.485 1.00 86.94 107 ALA A C 1
ATOM 804 O O . ALA A 1 107 ? 3.167 2.698 -4.941 1.00 86.94 107 ALA A O 1
ATOM 805 N N . VAL A 1 108 ? 1.268 3.432 -3.985 1.00 86.88 108 VAL A N 1
ATOM 806 C CA . VAL A 1 108 ? 0.601 2.133 -3.947 1.00 86.88 108 VAL A CA 1
ATOM 807 C C . VAL A 1 108 ? -0.156 1.912 -5.249 1.00 86.88 108 VAL A C 1
ATOM 809 O O . VAL A 1 108 ? -0.852 2.808 -5.737 1.00 86.88 108 VAL A O 1
ATOM 812 N N . PHE A 1 109 ? -0.047 0.710 -5.803 1.00 86.31 109 PHE A N 1
ATOM 813 C CA . PHE A 1 109 ? -0.752 0.320 -7.017 1.00 86.31 109 PHE A CA 1
ATOM 814 C C . PHE A 1 109 ? -1.200 -1.138 -6.956 1.00 86.31 109 PHE A C 1
ATOM 816 O O . PHE A 1 109 ? -0.613 -1.973 -6.262 1.00 86.31 109 PHE A O 1
ATOM 823 N N . ARG A 1 110 ? -2.270 -1.449 -7.688 1.00 87.06 110 ARG A N 1
ATOM 824 C CA . ARG A 1 110 ? -2.707 -2.830 -7.898 1.00 87.06 110 ARG A CA 1
ATOM 825 C C . ARG A 1 110 ? -2.011 -3.370 -9.131 1.00 87.06 110 ARG A C 1
ATOM 827 O O . ARG A 1 110 ? -1.865 -2.659 -10.122 1.00 87.06 110 ARG A O 1
ATOM 834 N N . TRP A 1 111 ? -1.607 -4.626 -9.074 1.00 90.62 111 TRP A N 1
ATOM 835 C CA . TRP A 1 111 ? -1.090 -5.336 -10.229 1.00 90.62 111 TRP A CA 1
ATOM 836 C C . TRP A 1 111 ? -1.978 -6.534 -10.540 1.00 90.62 111 TRP A C 1
ATOM 838 O O . TRP A 1 111 ? -2.570 -7.146 -9.648 1.00 90.62 111 TRP A O 1
ATOM 848 N N . GLN A 1 112 ? -2.073 -6.857 -11.822 1.00 90.12 112 GLN A N 1
ATOM 849 C CA . GLN A 1 112 ? -2.676 -8.083 -12.311 1.00 90.12 112 GLN A CA 1
ATOM 850 C C . GLN A 1 112 ? -1.686 -8.770 -13.248 1.00 90.12 112 GLN A C 1
ATOM 852 O O . GLN A 1 112 ? -1.208 -8.168 -14.215 1.00 90.12 112 GLN A O 1
ATOM 857 N N . LEU A 1 113 ? -1.425 -10.043 -12.966 1.00 89.81 113 LEU A N 1
ATOM 858 C CA . LEU A 1 113 ? -0.600 -10.925 -13.774 1.00 89.81 113 LEU A CA 1
ATOM 859 C C . LEU A 1 113 ? -1.397 -12.195 -14.077 1.00 89.81 113 LEU A C 1
ATOM 861 O O . LEU A 1 113 ? -1.584 -13.048 -13.213 1.00 89.81 113 LEU A O 1
ATOM 865 N N . LYS A 1 114 ? -1.894 -12.327 -15.311 1.00 86.75 114 LYS A N 1
ATOM 866 C CA . LYS A 1 114 ? -2.836 -13.397 -15.691 1.00 86.75 114 LYS A CA 1
ATOM 867 C C . LYS A 1 114 ? -4.057 -13.411 -14.744 1.00 86.75 114 LYS A C 1
ATOM 869 O O . LYS A 1 114 ? -4.834 -12.453 -14.739 1.00 86.75 114 LYS A O 1
ATOM 874 N N . ASN A 1 115 ? -4.207 -14.473 -13.949 1.00 85.56 115 ASN A N 1
ATOM 875 C CA . ASN A 1 115 ? -5.284 -14.656 -12.968 1.00 85.56 115 ASN A CA 1
ATOM 876 C C . ASN A 1 115 ? -4.889 -14.214 -11.549 1.00 85.56 115 ASN A C 1
ATOM 878 O O . ASN A 1 115 ? -5.732 -14.218 -10.657 1.00 85.56 115 ASN A O 1
ATOM 882 N N . GLU A 1 116 ? -3.626 -13.847 -11.339 1.00 89.00 116 GLU A N 1
ATOM 883 C CA . GLU A 1 116 ? -3.107 -13.385 -10.057 1.00 89.00 116 GLU A CA 1
ATOM 884 C C . GLU A 1 116 ? -3.323 -11.878 -9.942 1.00 89.00 116 GLU A C 1
ATOM 886 O O . GLU A 1 116 ? -3.096 -11.118 -10.892 1.00 89.00 116 GLU A O 1
ATOM 891 N N . VAL A 1 117 ? -3.758 -11.442 -8.767 1.00 88.44 117 VAL A N 1
ATOM 892 C CA . VAL A 1 117 ? -3.936 -10.028 -8.445 1.00 88.44 117 VAL A CA 1
ATOM 893 C C . VAL A 1 117 ? -3.292 -9.732 -7.109 1.00 88.44 117 VAL A C 1
ATOM 895 O O . VAL A 1 117 ? -3.365 -10.523 -6.169 1.00 88.44 117 VAL A O 1
ATOM 898 N N . GLY A 1 118 ? -2.720 -8.545 -7.004 1.00 87.25 118 GLY A N 1
ATOM 899 C CA . GLY A 1 118 ? -2.171 -8.084 -5.748 1.00 87.25 118 GLY A CA 1
ATOM 900 C C . GLY A 1 118 ? -1.975 -6.586 -5.727 1.00 87.25 118 GLY A C 1
ATOM 901 O O . GLY A 1 118 ? -2.470 -5.836 -6.573 1.00 87.25 118 GLY A O 1
ATOM 902 N N . ARG A 1 119 ? -1.265 -6.156 -4.699 1.00 87.75 119 ARG A N 1
ATOM 903 C CA . ARG A 1 119 ? -0.914 -4.777 -4.430 1.00 87.75 119 ARG A CA 1
ATOM 904 C C . ARG A 1 119 ? 0.571 -4.701 -4.146 1.00 87.75 119 ARG A C 1
ATOM 906 O O . ARG A 1 119 ? 1.135 -5.581 -3.497 1.00 87.75 119 ARG A O 1
ATOM 913 N N . SER A 1 120 ? 1.179 -3.646 -4.652 1.00 90.25 120 SER A N 1
ATOM 914 C CA . SER A 1 120 ? 2.571 -3.327 -4.410 1.00 90.25 120 SER A CA 1
ATOM 915 C C . SER A 1 120 ? 2.726 -1.833 -4.159 1.00 90.25 120 SER A C 1
ATOM 917 O O . SER A 1 120 ? 1.793 -1.043 -4.342 1.00 90.25 120 SER A O 1
ATOM 919 N N . VAL A 1 121 ? 3.928 -1.468 -3.743 1.00 91.00 121 VAL A N 1
ATOM 920 C CA . VAL A 1 121 ? 4.381 -0.104 -3.568 1.00 91.00 121 VAL A CA 1
ATOM 921 C C . VAL A 1 121 ? 5.620 0.140 -4.424 1.00 91.00 121 VAL A C 1
ATOM 923 O O . VAL A 1 121 ? 6.512 -0.706 -4.517 1.00 91.00 121 VAL A O 1
ATOM 926 N N . SER A 1 122 ? 5.663 1.318 -5.041 1.00 92.00 122 SER A N 1
ATOM 927 C CA . SER A 1 122 ? 6.873 1.872 -5.629 1.00 92.00 122 SER A CA 1
ATOM 928 C C . SER A 1 122 ? 7.911 2.191 -4.550 1.00 92.00 122 SER A C 1
ATOM 930 O O . SER A 1 122 ? 7.634 2.886 -3.569 1.00 92.00 122 SER A O 1
ATOM 932 N N . CYS A 1 123 ? 9.125 1.710 -4.775 1.00 92.31 123 CYS A N 1
ATOM 933 C CA . CYS A 1 123 ? 10.352 2.084 -4.083 1.00 92.31 123 CYS A CA 1
ATOM 934 C C . CYS A 1 123 ? 11.333 2.805 -5.029 1.00 92.31 123 CYS A C 1
ATOM 936 O O . CYS A 1 123 ? 12.540 2.815 -4.794 1.00 92.31 123 CYS A O 1
ATOM 938 N N . SER A 1 124 ? 10.820 3.422 -6.101 1.00 90.38 124 SER A N 1
ATOM 939 C CA . SER A 1 124 ? 11.597 4.305 -6.973 1.00 90.38 124 SER A CA 1
ATOM 940 C C . SER A 1 124 ? 12.014 5.580 -6.244 1.00 90.38 124 SER A C 1
ATOM 942 O O . SER A 1 124 ? 11.167 6.340 -5.776 1.00 90.38 124 SER A O 1
ATOM 944 N N . ILE A 1 125 ? 13.320 5.838 -6.210 1.00 83.44 125 ILE A N 1
ATOM 945 C CA . ILE A 1 125 ? 13.908 7.098 -5.722 1.00 83.44 125 ILE A CA 1
ATOM 946 C C . ILE A 1 125 ? 14.240 8.069 -6.863 1.00 83.44 125 ILE A C 1
ATOM 948 O O . ILE A 1 125 ? 14.291 9.277 -6.658 1.00 83.44 125 ILE A O 1
ATOM 952 N N . THR A 1 126 ? 14.429 7.550 -8.078 1.00 73.50 126 THR A N 1
ATOM 953 C CA . THR A 1 126 ? 14.653 8.326 -9.303 1.00 73.50 126 THR A CA 1
ATOM 954 C C . 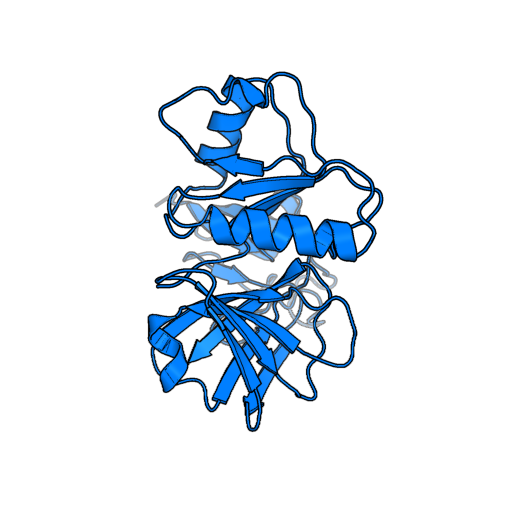THR A 1 126 ? 13.502 8.107 -10.283 1.00 73.50 126 THR A C 1
ATOM 956 O O . THR A 1 126 ? 12.821 7.082 -10.244 1.00 73.50 126 THR A O 1
ATOM 959 N N . GLY A 1 127 ? 13.265 9.077 -11.169 1.00 69.62 127 GLY A N 1
ATOM 960 C CA . GLY A 1 127 ? 12.149 9.031 -12.123 1.00 69.62 127 GLY A CA 1
ATOM 961 C C . GLY A 1 127 ? 12.338 8.063 -13.297 1.00 69.62 127 GLY A C 1
ATOM 962 O O . GLY A 1 127 ? 11.366 7.794 -14.002 1.00 69.62 127 GLY A O 1
ATOM 963 N N . ASP A 1 128 ? 13.552 7.541 -13.492 1.00 76.69 128 ASP A N 1
ATOM 964 C CA . ASP A 1 128 ? 13.976 6.842 -14.716 1.00 76.69 128 ASP A CA 1
ATOM 965 C C . ASP A 1 128 ? 13.648 5.340 -14.724 1.00 76.69 128 ASP A C 1
ATOM 967 O O . ASP A 1 128 ? 13.711 4.681 -15.765 1.00 76.69 128 ASP A O 1
ATOM 971 N N . LEU A 1 129 ? 13.326 4.786 -13.555 1.00 86.25 129 LEU A N 1
ATOM 972 C CA . LEU A 1 129 ? 13.034 3.372 -13.352 1.00 86.25 129 LEU A CA 1
ATOM 973 C C . LEU A 1 129 ? 11.756 3.211 -12.543 1.00 86.25 129 LEU A C 1
ATOM 975 O O . LEU A 1 129 ? 11.549 3.903 -11.544 1.00 86.25 129 LEU A O 1
ATOM 979 N N . LEU A 1 130 ? 10.953 2.213 -12.904 1.00 90.31 130 LEU A N 1
ATOM 980 C CA . LEU A 1 130 ? 9.916 1.704 -12.020 1.00 90.31 130 LEU A CA 1
ATOM 981 C C . LEU A 1 130 ? 10.528 0.617 -11.137 1.00 90.31 130 LEU A C 1
ATOM 983 O O . LEU A 1 130 ? 10.868 -0.466 -11.614 1.00 90.31 130 LEU A O 1
ATOM 987 N N . THR A 1 131 ? 10.672 0.919 -9.851 1.00 93.69 131 THR A N 1
ATOM 988 C CA . THR A 1 131 ? 11.198 0.011 -8.835 1.00 93.69 131 THR A CA 1
ATOM 989 C C . THR A 1 131 ? 10.086 -0.309 -7.851 1.00 93.69 131 THR A C 1
ATOM 991 O O . THR A 1 131 ? 9.475 0.607 -7.310 1.00 93.69 131 THR A O 1
ATOM 994 N N . PHE A 1 132 ? 9.772 -1.584 -7.643 1.00 93.88 132 PHE A N 1
ATOM 995 C CA . PHE A 1 132 ? 8.643 -1.996 -6.805 1.00 93.88 132 PHE A CA 1
ATOM 996 C C . PHE A 1 132 ? 8.845 -3.385 -6.207 1.00 93.88 132 PHE A C 1
ATOM 998 O O . PHE A 1 132 ? 9.646 -4.180 -6.699 1.00 93.88 132 PHE A O 1
ATOM 1005 N N . TYR A 1 133 ? 8.094 -3.699 -5.153 1.00 94.94 133 TYR A N 1
ATOM 1006 C CA . TYR A 1 133 ? 8.136 -5.025 -4.538 1.00 94.94 133 TYR A CA 1
ATOM 1007 C C . TYR A 1 133 ? 7.202 -6.015 -5.230 1.00 94.94 133 TYR A C 1
ATOM 1009 O O . TYR A 1 133 ? 6.064 -5.691 -5.562 1.00 94.94 133 TYR A O 1
ATOM 1017 N N . PHE A 1 134 ? 7.641 -7.248 -5.436 1.00 94.31 134 PHE A N 1
ATOM 1018 C CA . PHE A 1 134 ? 6.847 -8.249 -6.138 1.00 94.31 134 PHE A CA 1
ATOM 1019 C C . PHE A 1 134 ? 6.990 -9.637 -5.505 1.00 94.31 134 PHE A C 1
ATOM 1021 O O . PHE A 1 134 ? 8.068 -9.948 -4.988 1.00 94.31 134 PHE A O 1
ATOM 1028 N N . PRO A 1 135 ? 5.943 -10.487 -5.530 1.00 93.94 135 PRO A N 1
ATOM 1029 C CA . PRO A 1 135 ? 6.047 -11.835 -4.992 1.00 93.94 135 PRO A CA 1
ATOM 1030 C C . PRO A 1 135 ? 7.078 -12.673 -5.756 1.00 93.94 135 PRO A C 1
ATOM 1032 O O . PRO A 1 135 ? 6.941 -12.877 -6.965 1.00 93.94 135 PRO A O 1
ATOM 1035 N N . THR A 1 136 ? 8.069 -13.221 -5.051 1.00 94.19 136 THR A N 1
ATOM 1036 C CA . THR A 1 136 ? 9.145 -14.041 -5.637 1.00 94.19 136 THR A CA 1
ATOM 1037 C C . THR A 1 136 ? 8.574 -15.225 -6.424 1.00 94.19 136 THR A C 1
ATOM 1039 O O . THR A 1 136 ? 9.031 -15.511 -7.526 1.00 94.19 136 THR A O 1
ATOM 1042 N N . ARG A 1 137 ? 7.488 -15.849 -5.935 1.00 94.19 137 ARG A N 1
ATOM 1043 C CA . ARG A 1 137 ? 6.808 -16.989 -6.591 1.00 94.19 137 ARG A CA 1
ATOM 1044 C C . ARG A 1 137 ? 6.274 -16.696 -8.002 1.00 94.19 137 ARG A C 1
ATOM 1046 O O . ARG A 1 137 ? 5.933 -17.624 -8.730 1.00 94.19 137 ARG A O 1
ATOM 1053 N N . LEU A 1 138 ? 6.110 -15.421 -8.360 1.00 93.88 138 LEU A N 1
ATOM 1054 C CA . LEU A 1 138 ? 5.521 -14.986 -9.629 1.00 93.88 138 LEU A CA 1
ATOM 1055 C C . LEU A 1 138 ? 6.556 -14.414 -10.605 1.00 93.88 138 LEU A C 1
ATOM 1057 O O . LEU A 1 138 ? 6.180 -14.035 -11.715 1.00 93.88 138 LEU A O 1
ATOM 1061 N N . ILE A 1 139 ? 7.836 -14.351 -10.226 1.00 92.69 139 ILE A N 1
ATOM 1062 C CA . ILE A 1 139 ? 8.844 -13.623 -11.002 1.00 92.69 139 ILE A CA 1
ATOM 1063 C C . ILE A 1 139 ? 9.083 -14.214 -12.394 1.00 92.69 139 ILE A C 1
ATOM 1065 O O . ILE A 1 139 ? 9.204 -13.468 -13.362 1.00 92.69 139 ILE A O 1
ATOM 1069 N N . ASP A 1 140 ? 9.044 -15.541 -12.522 1.00 90.50 140 ASP A N 1
ATOM 1070 C CA . ASP A 1 140 ? 9.246 -16.242 -13.800 1.00 90.50 140 ASP A CA 1
ATOM 1071 C C . ASP A 1 140 ? 8.118 -15.979 -14.808 1.00 90.50 140 ASP A C 1
ATOM 1073 O O . ASP A 1 140 ? 8.219 -16.303 -15.990 1.00 90.50 140 ASP A O 1
ATOM 1077 N N . GLN A 1 141 ? 7.010 -15.402 -14.342 1.00 89.38 141 GLN A N 1
ATOM 1078 C CA . GLN A 1 141 ? 5.860 -15.051 -15.163 1.00 89.38 141 GLN A CA 1
ATOM 1079 C C . GLN A 1 141 ? 5.827 -13.558 -15.515 1.00 89.38 141 GLN A C 1
ATOM 1081 O O . GLN A 1 141 ? 4.936 -13.139 -16.254 1.00 89.38 141 GLN A O 1
ATOM 1086 N N . LEU A 1 142 ? 6.761 -12.759 -14.992 1.00 87.44 142 LEU A N 1
ATOM 1087 C CA . LEU A 1 142 ? 6.744 -11.301 -15.039 1.00 87.44 142 LEU A CA 1
ATOM 1088 C C . LEU A 1 142 ? 7.271 -10.750 -16.380 1.00 87.44 142 LEU A C 1
ATOM 1090 O O . LEU A 1 142 ? 8.271 -10.047 -16.432 1.00 87.44 142 LEU A O 1
ATOM 1094 N N . SER A 1 143 ? 6.589 -11.057 -17.486 1.00 85.25 143 SER A N 1
ATOM 1095 C CA . SER A 1 143 ? 6.882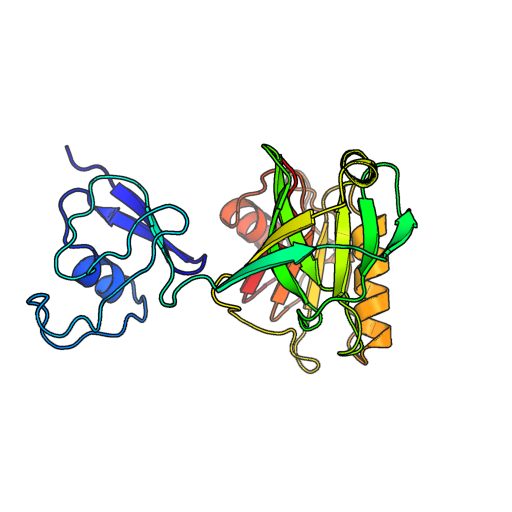 -10.465 -18.806 1.00 85.25 143 SER A CA 1
ATOM 1096 C C . SER A 1 143 ? 6.033 -9.226 -19.105 1.00 85.25 143 SER A C 1
ATOM 1098 O O . SER A 1 143 ? 6.467 -8.287 -19.766 1.00 85.25 143 SER A O 1
ATOM 1100 N N . GLU A 1 144 ? 4.793 -9.227 -18.624 1.00 87.56 144 GLU A N 1
ATOM 1101 C CA . GLU A 1 144 ? 3.831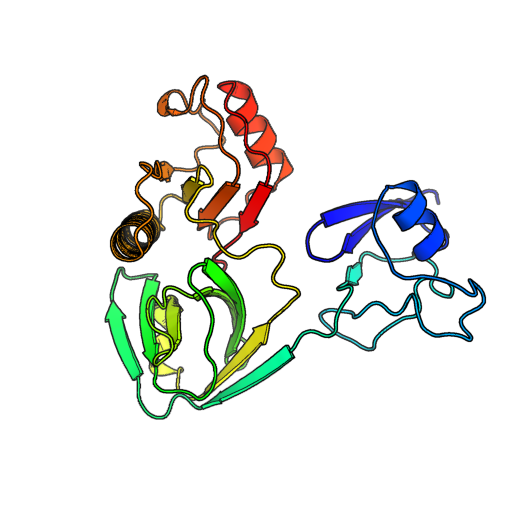 -8.139 -18.762 1.00 87.56 144 GLU A CA 1
ATOM 1102 C C . GLU A 1 144 ? 3.018 -8.069 -17.477 1.00 87.56 144 GLU A C 1
ATOM 1104 O O . GLU A 1 144 ? 2.522 -9.089 -17.001 1.00 87.56 144 GLU A O 1
ATOM 1109 N N . VAL A 1 145 ? 2.858 -6.872 -16.924 1.00 88.69 145 VAL A N 1
ATOM 1110 C CA . VAL A 1 145 ? 2.017 -6.650 -15.752 1.00 88.69 145 VAL A CA 1
ATOM 1111 C C . VAL A 1 145 ? 1.042 -5.524 -16.038 1.00 88.69 145 VAL A C 1
ATOM 1113 O O . VAL A 1 145 ? 1.407 -4.451 -16.522 1.00 88.69 145 VAL A O 1
ATOM 1116 N N . ARG A 1 146 ? -0.233 -5.757 -15.735 1.00 88.56 146 ARG A N 1
ATOM 1117 C CA . ARG A 1 146 ? -1.211 -4.676 -15.730 1.00 88.56 146 ARG A CA 1
ATOM 1118 C C . ARG A 1 146 ? -1.113 -3.963 -14.395 1.00 88.56 146 ARG A C 1
ATOM 1120 O O . ARG A 1 146 ? -1.334 -4.587 -13.363 1.00 88.56 146 ARG A O 1
ATOM 1127 N N . ILE A 1 147 ? -0.824 -2.672 -14.430 1.00 87.44 147 ILE A N 1
ATOM 1128 C CA . ILE A 1 147 ? -0.808 -1.800 -13.263 1.00 87.44 147 ILE A CA 1
ATOM 1129 C C . ILE A 1 147 ? -2.073 -0.951 -13.283 1.00 87.44 147 ILE A C 1
ATOM 1131 O O . ILE A 1 147 ? -2.384 -0.287 -14.269 1.00 87.44 147 ILE A O 1
ATOM 1135 N N . GLU A 1 148 ? -2.816 -0.991 -12.187 1.00 82.44 148 GLU A N 1
ATOM 1136 C CA . GLU A 1 148 ? -3.968 -0.136 -11.944 1.00 82.44 148 GLU A CA 1
ATOM 1137 C C . GLU A 1 148 ? -3.639 0.818 -10.798 1.00 82.44 148 GLU A C 1
ATOM 1139 O O . GLU A 1 148 ? -3.440 0.417 -9.644 1.00 82.44 148 GLU A O 1
ATOM 1144 N N . GLN A 1 149 ? -3.569 2.099 -11.143 1.00 73.81 149 GLN A N 1
ATOM 1145 C CA . GLN A 1 149 ? -3.316 3.183 -10.217 1.00 73.81 149 GLN A CA 1
ATOM 1146 C C . GLN A 1 149 ? -4.652 3.813 -9.816 1.00 73.81 149 GLN A C 1
ATOM 1148 O O . GLN A 1 149 ? -5.338 4.442 -10.621 1.00 73.81 149 GLN A O 1
ATOM 1153 N N . GLY A 1 150 ? -5.038 3.628 -8.553 1.00 65.12 150 GLY A N 1
ATOM 1154 C CA . GLY A 1 150 ? -6.160 4.356 -7.961 1.00 65.12 150 GLY A CA 1
ATOM 1155 C C . GLY A 1 150 ? -5.792 5.807 -7.634 1.00 65.12 150 GLY A C 1
ATOM 1156 O O . GLY A 1 150 ? -4.670 6.253 -7.879 1.00 65.12 150 GLY A O 1
ATOM 1157 N N . ALA A 1 151 ? -6.722 6.542 -7.018 1.00 56.94 151 ALA A N 1
ATOM 1158 C CA . ALA A 1 151 ? -6.425 7.863 -6.472 1.00 56.94 151 ALA A CA 1
ATOM 1159 C C . ALA A 1 151 ? -5.268 7.765 -5.455 1.00 56.94 151 ALA A C 1
ATOM 1161 O O . ALA A 1 151 ? -5.408 7.161 -4.393 1.00 56.94 151 ALA A O 1
ATOM 1162 N N . GLN A 1 152 ? -4.115 8.346 -5.794 1.00 60.84 152 GLN A N 1
ATOM 1163 C CA . GLN A 1 152 ? -2.954 8.459 -4.908 1.00 60.84 152 GLN A CA 1
ATOM 1164 C C . GLN A 1 152 ? -3.317 9.433 -3.781 1.00 60.84 152 GLN A C 1
ATOM 1166 O O . GLN A 1 152 ? -3.246 10.646 -3.974 1.00 60.84 152 GLN A O 1
ATOM 1171 N N . ARG A 1 153 ? -3.802 8.934 -2.637 1.00 49.16 153 ARG A N 1
ATOM 1172 C CA . ARG A 1 153 ? -4.336 9.819 -1.587 1.00 49.16 153 ARG A CA 1
ATOM 1173 C C . ARG A 1 153 ? -3.280 10.567 -0.775 1.00 49.16 153 ARG A C 1
ATOM 1175 O O . ARG A 1 153 ? -3.629 11.596 -0.215 1.00 49.16 153 ARG A O 1
ATOM 1182 N N . ALA A 1 154 ? -2.013 10.161 -0.792 1.00 50.91 154 ALA A N 1
ATOM 1183 C CA . ALA A 1 154 ? -0.911 11.034 -0.388 1.00 50.91 154 ALA A CA 1
ATOM 1184 C C . ALA A 1 154 ? 0.437 10.406 -0.752 1.00 50.91 154 ALA A C 1
ATOM 1186 O O . ALA A 1 154 ? 0.731 9.284 -0.337 1.00 50.91 154 ALA A O 1
ATOM 1187 N N . GLN A 1 155 ? 1.243 11.150 -1.512 1.00 68.94 155 GLN A N 1
ATOM 1188 C CA . GLN A 1 155 ? 2.684 10.920 -1.600 1.00 68.94 155 GLN A CA 1
ATOM 1189 C C . GLN A 1 155 ? 3.282 10.984 -0.188 1.00 68.94 155 GLN A C 1
ATOM 1191 O O . GLN A 1 155 ? 2.745 11.676 0.680 1.00 68.94 155 GLN A O 1
ATOM 1196 N N . LEU A 1 156 ? 4.362 10.242 0.054 1.00 83.88 156 LEU A N 1
ATOM 1197 C CA . LEU A 1 156 ? 5.085 10.354 1.317 1.00 83.88 156 LEU A CA 1
ATOM 1198 C C . LEU A 1 156 ? 5.621 11.782 1.462 1.00 83.88 156 LEU A C 1
ATOM 1200 O O . LEU A 1 156 ? 6.298 12.285 0.566 1.00 83.88 156 LEU A O 1
ATOM 1204 N N . ASP A 1 157 ? 5.298 12.427 2.578 1.00 84.38 157 ASP A N 1
ATOM 1205 C CA . ASP A 1 157 ? 5.758 13.778 2.891 1.00 84.38 157 ASP A CA 1
ATOM 1206 C C . ASP A 1 157 ? 7.049 13.693 3.705 1.00 84.38 157 ASP A C 1
ATOM 1208 O O . ASP A 1 157 ? 7.046 13.238 4.841 1.00 84.38 157 ASP A O 1
ATOM 1212 N N . ILE A 1 158 ? 8.161 14.156 3.146 1.00 85.00 158 ILE A N 1
ATOM 1213 C CA . ILE A 1 158 ? 9.474 14.122 3.805 1.00 85.00 158 ILE A CA 1
ATOM 1214 C C . ILE A 1 158 ? 9.492 14.789 5.195 1.00 85.00 158 ILE A C 1
ATOM 1216 O O . ILE A 1 158 ? 10.319 14.441 6.035 1.00 85.00 158 ILE A O 1
ATOM 1220 N N . SER A 1 159 ? 8.574 15.727 5.453 1.00 85.19 159 SER A N 1
ATOM 1221 C CA . SER A 1 159 ? 8.457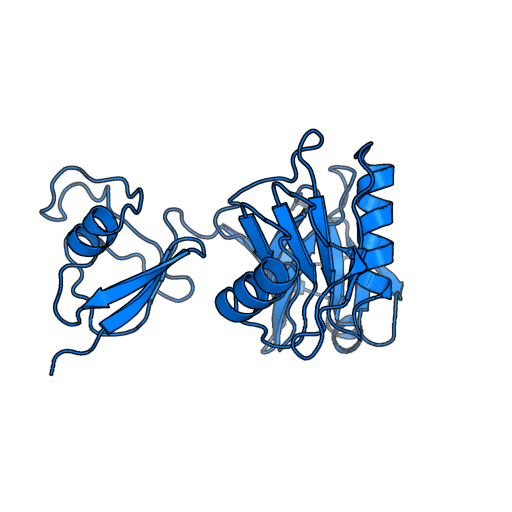 16.446 6.725 1.00 85.19 159 SER A CA 1
ATOM 1222 C C . SER A 1 159 ? 7.562 15.754 7.759 1.00 85.19 159 SER A C 1
ATOM 1224 O O . SER A 1 159 ? 7.627 16.087 8.947 1.00 85.19 159 SER A O 1
ATOM 1226 N N . ALA A 1 160 ? 6.744 14.789 7.332 1.00 88.06 160 ALA A N 1
ATOM 1227 C CA . ALA A 1 160 ? 5.794 14.104 8.193 1.00 88.06 160 ALA A CA 1
ATOM 1228 C C . ALA A 1 160 ? 6.436 12.926 8.939 1.00 88.06 160 ALA A C 1
ATOM 1230 O O . ALA A 1 160 ? 7.366 12.266 8.466 1.00 88.06 160 ALA A O 1
ATOM 1231 N N . SER A 1 161 ? 5.890 12.624 10.113 1.00 91.69 161 SER A N 1
ATOM 1232 C CA . SER A 1 161 ? 6.316 11.491 10.929 1.00 91.69 161 SER A CA 1
ATOM 1233 C C . SER A 1 161 ? 5.686 10.186 10.430 1.00 91.69 161 SER A C 1
ATOM 1235 O O . SER A 1 161 ? 4.462 10.055 10.331 1.00 91.69 161 SER A O 1
ATOM 1237 N N . HIS A 1 162 ? 6.532 9.200 10.121 1.00 93.44 162 HIS A N 1
ATOM 1238 C CA . HIS A 1 162 ? 6.125 7.925 9.528 1.00 93.44 162 HIS A CA 1
ATOM 1239 C C . HIS A 1 162 ? 6.413 6.746 10.456 1.00 93.44 162 HIS A C 1
ATOM 1241 O O . HIS A 1 162 ? 7.466 6.692 11.086 1.00 93.44 162 HIS A O 1
ATOM 1247 N N . LEU A 1 163 ? 5.512 5.767 10.465 1.00 94.81 163 LEU A N 1
ATOM 1248 C CA . LEU A 1 163 ? 5.659 4.476 11.139 1.00 94.81 163 LEU A CA 1
ATOM 1249 C C . LEU A 1 163 ? 5.498 3.356 10.111 1.00 94.81 163 LEU A C 1
ATOM 1251 O O . LEU A 1 163 ? 4.494 3.331 9.405 1.00 94.81 163 LEU A O 1
ATOM 1255 N N . ILE A 1 164 ? 6.426 2.404 10.047 1.00 95.38 164 ILE A N 1
ATOM 1256 C CA . ILE A 1 164 ? 6.258 1.198 9.226 1.00 95.38 164 ILE A CA 1
ATOM 1257 C C . ILE A 1 164 ? 5.780 0.053 10.118 1.00 95.38 164 ILE A C 1
ATOM 1259 O O . ILE A 1 164 ? 6.439 -0.328 11.085 1.00 95.38 164 ILE A O 1
ATOM 1263 N N . LEU A 1 165 ? 4.633 -0.518 9.767 1.00 94.75 165 LEU A N 1
ATOM 1264 C CA . LEU A 1 165 ? 4.061 -1.698 10.404 1.00 94.75 165 LEU A CA 1
ATOM 1265 C C . LEU A 1 165 ? 4.155 -2.882 9.449 1.00 94.75 165 LEU A C 1
ATOM 1267 O O . LEU A 1 165 ? 3.803 -2.747 8.278 1.00 94.75 165 LEU A O 1
ATOM 1271 N N . TYR A 1 166 ? 4.586 -4.043 9.934 1.00 93.75 166 TYR A N 1
ATOM 1272 C CA . TYR A 1 166 ? 4.768 -5.218 9.079 1.00 93.75 166 TYR A CA 1
ATOM 1273 C C . TYR A 1 166 ? 4.253 -6.513 9.707 1.00 93.75 166 TYR A C 1
ATOM 1275 O O . TYR A 1 166 ? 4.320 -6.701 10.918 1.00 93.75 166 TYR A O 1
ATOM 1283 N N . SER A 1 167 ? 3.740 -7.433 8.887 1.00 90.44 167 SER A N 1
ATOM 1284 C CA . SER A 1 167 ? 3.476 -8.814 9.322 1.00 90.44 167 SER A CA 1
ATOM 1285 C C . SER A 1 167 ? 4.781 -9.581 9.516 1.00 90.44 167 SER A C 1
ATOM 1287 O O . SER A 1 167 ? 5.750 -9.276 8.835 1.00 90.44 167 SER A O 1
ATOM 1289 N N . ALA A 1 168 ? 4.803 -10.614 10.366 1.00 85.31 168 ALA A N 1
ATOM 1290 C CA . ALA A 1 168 ? 6.018 -11.369 10.716 1.00 85.31 168 ALA A CA 1
ATOM 1291 C C . ALA A 1 168 ? 6.913 -11.745 9.513 1.00 85.31 168 ALA A C 1
ATOM 1293 O O . ALA A 1 168 ? 8.129 -11.592 9.571 1.00 85.31 168 ALA A O 1
ATOM 1294 N N . ASP A 1 169 ? 6.314 -12.149 8.392 1.00 87.88 169 ASP A N 1
ATOM 1295 C CA . ASP A 1 169 ? 7.042 -12.565 7.187 1.00 87.88 169 ASP A CA 1
ATOM 1296 C C . ASP A 1 169 ? 7.592 -11.403 6.325 1.00 87.88 169 ASP A C 1
ATOM 1298 O O . ASP A 1 169 ? 8.327 -11.631 5.364 1.00 87.88 169 ASP A O 1
ATOM 1302 N N . ASN A 1 170 ? 7.253 -10.156 6.666 1.00 91.25 170 ASN A N 1
ATOM 1303 C CA . ASN A 1 170 ? 7.574 -8.940 5.910 1.00 91.25 170 ASN A CA 1
ATOM 1304 C C . ASN A 1 170 ? 8.637 -8.063 6.584 1.00 91.25 170 ASN A C 1
ATOM 1306 O O . ASN A 1 170 ? 8.838 -6.924 6.165 1.00 91.25 170 ASN A O 1
ATOM 1310 N N . GLN A 1 171 ? 9.354 -8.574 7.591 1.00 93.31 171 GLN A N 1
ATOM 1311 C CA . GLN A 1 171 ? 10.417 -7.816 8.258 1.00 93.31 171 GLN A CA 1
ATOM 1312 C C . GLN A 1 171 ? 11.467 -7.298 7.262 1.00 93.31 171 GLN A C 1
ATOM 1314 O O . GLN A 1 171 ? 11.761 -6.105 7.240 1.00 93.31 171 GLN A O 1
ATOM 1319 N N . VAL A 1 172 ? 11.974 -8.168 6.381 1.00 93.62 172 VAL A N 1
ATOM 1320 C CA . VAL A 1 172 ? 12.996 -7.787 5.387 1.00 93.62 172 VAL A CA 1
ATOM 1321 C C . VAL A 1 172 ? 12.477 -6.707 4.434 1.00 93.62 172 VAL A C 1
ATOM 1323 O O . VAL A 1 172 ? 13.214 -5.806 4.037 1.00 93.62 172 VAL A O 1
ATOM 1326 N N . LEU A 1 173 ? 11.189 -6.769 4.089 1.00 93.56 173 LEU A N 1
ATOM 1327 C CA . LEU A 1 173 ? 10.536 -5.776 3.244 1.00 93.56 173 LEU A CA 1
ATOM 1328 C C . LEU A 1 173 ? 10.465 -4.411 3.941 1.00 93.56 173 LEU A C 1
ATOM 1330 O O . LEU A 1 173 ? 10.777 -3.392 3.331 1.00 93.56 173 LEU A O 1
ATOM 1334 N N . ALA A 1 174 ? 10.097 -4.401 5.225 1.00 94.62 174 ALA A N 1
ATOM 1335 C CA . ALA A 1 174 ? 10.024 -3.198 6.046 1.00 94.62 174 ALA A CA 1
ATOM 1336 C C . ALA A 1 174 ? 11.393 -2.544 6.249 1.00 94.62 174 ALA A C 1
ATOM 1338 O O . ALA A 1 174 ? 11.524 -1.331 6.095 1.00 94.62 174 ALA A O 1
ATOM 1339 N N . GLU A 1 175 ? 12.421 -3.342 6.536 1.00 94.94 175 GLU A N 1
ATOM 1340 C CA . GLU A 1 175 ? 13.801 -2.868 6.663 1.00 94.94 175 GLU A CA 1
ATOM 1341 C C . GLU A 1 175 ? 14.326 -2.301 5.338 1.00 94.94 175 GLU A C 1
ATOM 1343 O O . GLU A 1 175 ? 14.957 -1.241 5.320 1.00 94.94 175 GLU A O 1
ATOM 1348 N N . ASN A 1 176 ? 14.037 -2.971 4.217 1.00 95.62 176 ASN A N 1
ATOM 1349 C CA . ASN A 1 176 ? 14.410 -2.482 2.893 1.00 95.62 176 ASN A CA 1
ATOM 1350 C C . ASN A 1 176 ? 13.712 -1.154 2.571 1.00 95.62 176 ASN A C 1
ATOM 1352 O O . ASN A 1 176 ? 14.374 -0.217 2.133 1.00 95.62 176 ASN A O 1
ATOM 1356 N N . PHE A 1 177 ? 12.407 -1.049 2.832 1.00 94.75 177 PHE A N 1
ATOM 1357 C CA . PHE A 1 177 ? 11.648 0.168 2.552 1.00 94.75 177 PHE A CA 1
ATOM 1358 C C . PHE A 1 177 ? 12.069 1.336 3.451 1.00 94.75 177 PHE A C 1
ATOM 1360 O O . PHE A 1 177 ? 12.216 2.454 2.966 1.00 94.75 177 PHE A O 1
ATOM 1367 N N . SER A 1 178 ? 12.349 1.074 4.733 1.00 94.38 178 SER A N 1
ATOM 1368 C CA . SER A 1 178 ? 12.907 2.067 5.661 1.00 94.38 178 SER A CA 1
ATOM 1369 C C . SER A 1 178 ? 14.234 2.632 5.144 1.00 94.38 178 SER A C 1
ATOM 1371 O O . SER A 1 178 ? 14.419 3.848 5.126 1.00 94.38 178 SER A O 1
ATOM 1373 N N . ARG A 1 179 ? 15.123 1.774 4.621 1.00 93.75 179 ARG A N 1
ATOM 1374 C CA . ARG A 1 179 ? 16.376 2.211 3.984 1.00 93.75 179 ARG A CA 1
ATOM 1375 C C . ARG A 1 179 ? 16.126 3.050 2.731 1.00 93.75 179 ARG A C 1
ATOM 1377 O O . ARG A 1 179 ? 16.739 4.097 2.586 1.00 93.75 179 ARG A O 1
ATOM 1384 N N . VAL A 1 180 ? 15.189 2.646 1.870 1.00 93.25 180 VAL A N 1
ATOM 1385 C CA . VAL A 1 180 ? 14.823 3.429 0.675 1.00 93.25 180 VAL A CA 1
ATOM 1386 C C . VAL A 1 180 ? 14.301 4.819 1.058 1.00 93.25 180 VAL A C 1
ATOM 1388 O O . VAL A 1 180 ? 14.639 5.800 0.401 1.00 93.25 180 VAL A O 1
ATOM 1391 N N . MET A 1 181 ? 13.510 4.931 2.130 1.00 92.69 181 MET A N 1
ATOM 1392 C CA . MET A 1 181 ? 13.077 6.230 2.651 1.00 92.69 181 MET A CA 1
ATOM 1393 C C . MET A 1 181 ? 14.262 7.063 3.160 1.00 92.69 181 MET A C 1
ATOM 1395 O O . MET A 1 181 ? 14.345 8.247 2.850 1.00 92.69 181 MET A O 1
ATOM 1399 N N . GLN A 1 182 ? 15.208 6.464 3.887 1.00 91.50 182 GLN A N 1
ATOM 1400 C CA . GLN A 1 182 ? 16.422 7.166 4.329 1.00 91.50 182 GLN A CA 1
ATOM 1401 C C . GLN A 1 182 ? 17.247 7.676 3.139 1.00 91.50 182 GLN A C 1
ATOM 1403 O O . GLN A 1 182 ? 17.617 8.848 3.112 1.00 91.50 182 GLN A O 1
ATOM 1408 N N . ASP A 1 183 ? 17.459 6.834 2.124 1.00 91.38 183 ASP A N 1
ATOM 1409 C CA . ASP A 1 183 ? 18.182 7.189 0.897 1.00 91.38 183 ASP A CA 1
ATOM 1410 C C . ASP A 1 183 ? 17.475 8.311 0.110 1.00 91.38 183 ASP A C 1
ATOM 1412 O O . ASP A 1 183 ? 18.123 9.104 -0.573 1.00 91.38 183 ASP A O 1
ATOM 1416 N N . ALA A 1 184 ? 16.148 8.415 0.233 1.00 89.69 184 ALA A N 1
ATOM 1417 C CA . ALA A 1 184 ? 15.337 9.484 -0.347 1.00 89.69 184 ALA A CA 1
ATOM 1418 C C . ALA A 1 184 ? 15.302 10.779 0.494 1.00 89.69 184 ALA A C 1
ATOM 1420 O O . ALA A 1 184 ? 14.618 11.730 0.115 1.00 89.69 184 ALA A O 1
ATOM 1421 N N . GLY A 1 185 ? 16.028 10.834 1.617 1.00 89.19 185 GLY A N 1
ATOM 1422 C CA . GLY A 1 185 ? 16.175 12.033 2.445 1.00 89.19 185 GLY A CA 1
ATOM 1423 C C . GLY A 1 185 ? 15.157 12.177 3.576 1.00 89.19 185 GLY A C 1
ATOM 1424 O O . GLY A 1 185 ? 15.040 13.258 4.147 1.00 89.19 185 GLY A O 1
ATOM 1425 N N . PHE A 1 186 ? 14.418 11.125 3.935 1.00 88.69 186 PHE A N 1
ATOM 1426 C CA . PHE A 1 186 ? 13.536 11.164 5.105 1.00 88.69 186 PHE A CA 1
ATOM 1427 C C . PHE A 1 186 ? 14.395 11.177 6.384 1.00 88.69 186 PHE A C 1
ATOM 1429 O O . PHE A 1 186 ? 14.792 10.132 6.893 1.00 88.69 186 PHE A O 1
ATOM 1436 N N . GLU A 1 187 ? 14.718 12.380 6.876 1.00 69.94 187 GLU A N 1
ATOM 1437 C CA . GLU A 1 187 ? 15.636 12.610 8.008 1.00 69.94 187 GLU A CA 1
ATOM 1438 C C . GLU A 1 187 ? 15.074 12.145 9.363 1.00 69.94 187 GLU A C 1
ATOM 1440 O O . GLU A 1 187 ? 15.828 11.889 10.304 1.00 69.94 187 GLU A O 1
ATOM 1445 N N . GLN A 1 188 ? 13.747 12.031 9.489 1.00 68.88 188 GLN A N 1
ATOM 1446 C CA . GLN A 1 188 ? 13.120 11.526 10.709 1.00 68.88 188 GLN A CA 1
ATOM 1447 C C . GLN A 1 188 ? 13.286 10.009 10.805 1.00 68.88 188 GLN A C 1
ATOM 1449 O O . GLN A 1 188 ? 13.029 9.276 9.852 1.00 68.88 188 GLN A O 1
ATOM 1454 N N . ASN A 1 189 ? 13.665 9.530 11.992 1.00 71.19 189 ASN A N 1
ATOM 1455 C CA . ASN A 1 189 ? 13.722 8.104 12.283 1.00 71.19 189 ASN A CA 1
ATOM 1456 C C . ASN A 1 189 ? 12.326 7.506 12.058 1.00 71.19 189 ASN A C 1
ATOM 1458 O O . ASN A 1 189 ? 11.418 7.806 12.827 1.00 71.19 189 ASN A O 1
ATOM 1462 N N . CYS A 1 190 ? 12.153 6.723 10.990 1.00 87.81 190 CYS A N 1
ATOM 1463 C CA . CYS A 1 190 ? 10.906 6.048 10.649 1.00 87.81 190 CYS A CA 1
ATOM 1464 C C . CYS A 1 190 ? 10.883 4.698 11.375 1.00 87.81 190 CYS A C 1
ATOM 1466 O O . CYS A 1 190 ? 11.517 3.748 10.899 1.00 87.81 190 CYS A O 1
ATOM 1468 N N . PRO A 1 191 ? 10.230 4.590 12.550 1.00 93.12 191 PRO A N 1
ATOM 1469 C CA . PRO A 1 191 ? 10.313 3.384 13.348 1.00 93.12 191 PRO A CA 1
ATOM 1470 C C . PRO A 1 191 ? 9.634 2.245 12.598 1.00 93.12 191 PRO A C 1
ATOM 1472 O O . PRO A 1 191 ? 8.616 2.444 11.930 1.00 93.12 191 PRO A O 1
ATOM 1475 N N . ILE A 1 192 ? 10.192 1.047 12.730 1.00 94.81 192 ILE A N 1
ATOM 1476 C CA . ILE A 1 192 ? 9.602 -0.173 12.188 1.00 94.81 192 ILE A CA 1
ATOM 1477 C C . ILE A 1 192 ? 9.105 -1.034 13.351 1.00 94.81 192 ILE A C 1
ATOM 1479 O O . ILE A 1 192 ? 9.815 -1.193 14.346 1.00 94.81 192 ILE A O 1
ATOM 1483 N N . ALA A 1 193 ? 7.894 -1.583 13.255 1.00 94.75 193 ALA A N 1
ATOM 1484 C CA . ALA A 1 193 ? 7.329 -2.439 14.296 1.00 94.75 193 ALA A CA 1
ATOM 1485 C C . ALA A 1 193 ? 6.519 -3.614 13.716 1.00 94.75 193 ALA A C 1
ATOM 1487 O O . ALA A 1 193 ? 5.742 -3.417 12.775 1.00 94.75 193 ALA A O 1
ATOM 1488 N N . PRO A 1 194 ? 6.662 -4.828 14.280 1.00 94.19 194 PRO A N 1
ATOM 1489 C CA . PRO A 1 194 ? 5.858 -5.970 13.871 1.00 94.19 194 PRO A CA 1
ATOM 1490 C C . PRO A 1 194 ? 4.407 -5.807 14.342 1.00 94.19 194 PRO A C 1
ATOM 1492 O O . PRO A 1 194 ? 4.139 -5.286 15.426 1.00 94.19 194 PRO A O 1
ATOM 1495 N N . ILE A 1 195 ? 3.461 -6.275 13.532 1.00 92.81 195 ILE A N 1
ATOM 1496 C CA . ILE A 1 195 ? 2.038 -6.325 13.869 1.00 92.81 195 ILE A CA 1
ATOM 1497 C C . ILE A 1 195 ? 1.788 -7.569 14.724 1.00 92.81 195 ILE A C 1
ATOM 1499 O O . ILE A 1 195 ? 1.756 -8.691 14.221 1.00 92.81 195 ILE A O 1
ATOM 1503 N N . GLU A 1 196 ? 1.550 -7.355 16.015 1.00 91.50 196 GLU A N 1
ATOM 1504 C CA . GLU A 1 196 ? 1.252 -8.407 16.989 1.00 91.50 196 GLU A CA 1
ATOM 1505 C C . GLU A 1 196 ? -0.063 -8.101 17.713 1.00 91.50 196 GLU A C 1
ATOM 1507 O O . GLU A 1 196 ? -0.077 -7.657 18.857 1.00 91.50 196 GLU A O 1
ATOM 1512 N N . LEU A 1 197 ? -1.200 -8.348 17.057 1.00 89.62 197 LEU A N 1
ATOM 1513 C CA . LEU A 1 197 ? -2.525 -7.966 17.581 1.00 89.62 197 LEU A CA 1
ATOM 1514 C C . LEU A 1 197 ? -2.879 -8.597 18.946 1.00 89.62 197 LEU A C 1
ATOM 1516 O O . LEU A 1 197 ? -3.800 -8.134 19.614 1.00 89.62 197 LEU A O 1
ATOM 1520 N N . ASN A 1 198 ? -2.146 -9.634 19.364 1.00 89.12 198 ASN A N 1
ATOM 1521 C CA . ASN A 1 198 ? -2.330 -10.329 20.639 1.00 89.12 198 ASN A CA 1
ATOM 1522 C C . ASN A 1 198 ? -1.463 -9.763 21.784 1.00 89.12 198 ASN A C 1
ATOM 1524 O O . ASN A 1 198 ? -1.558 -10.256 22.908 1.00 89.12 198 ASN A O 1
ATOM 1528 N N . SER A 1 199 ? -0.605 -8.772 21.523 1.00 88.75 199 SER A N 1
ATOM 1529 C CA . SER A 1 199 ? 0.288 -8.147 22.507 1.00 88.75 199 SER A CA 1
ATOM 1530 C C . SER A 1 199 ? 0.132 -6.619 22.494 1.00 88.75 199 SER A C 1
ATOM 1532 O O . SER A 1 199 ? -0.340 -6.030 21.524 1.00 88.75 199 SER A O 1
ATOM 1534 N N . THR A 1 200 ? 0.495 -5.941 23.586 1.00 87.94 200 THR A N 1
ATOM 1535 C CA . THR A 1 200 ? 0.533 -4.468 23.606 1.00 87.94 200 THR A CA 1
ATOM 1536 C C . THR A 1 200 ? 1.830 -3.981 22.950 1.00 87.94 200 THR A C 1
ATOM 1538 O O . THR A 1 200 ? 2.902 -4.411 23.385 1.00 87.94 200 THR A O 1
ATOM 1541 N N . PRO A 1 201 ? 1.790 -3.034 21.990 1.00 88.69 201 PRO A N 1
ATOM 1542 C CA . PRO A 1 201 ? 2.992 -2.532 21.327 1.00 88.69 201 PRO A CA 1
ATOM 1543 C C . PRO A 1 201 ? 3.735 -1.526 22.214 1.00 88.69 201 PRO A C 1
ATOM 1545 O O . PRO A 1 201 ? 3.711 -0.314 21.986 1.00 88.69 201 PRO A O 1
ATOM 1548 N N . SER A 1 202 ? 4.391 -2.031 23.260 1.00 86.31 202 SER A N 1
ATOM 1549 C CA . SER A 1 202 ? 5.061 -1.229 24.290 1.00 86.31 202 SER A CA 1
ATOM 1550 C C . SER A 1 202 ? 6.135 -0.300 23.713 1.00 86.31 202 SER A C 1
ATOM 1552 O O . SER A 1 202 ? 6.236 0.846 24.152 1.00 86.31 202 SER A O 1
ATOM 1554 N N . ALA A 1 203 ? 6.853 -0.741 22.676 1.00 88.44 203 ALA A N 1
ATOM 1555 C CA . ALA A 1 203 ? 7.869 0.044 21.970 1.00 88.44 203 ALA A CA 1
ATOM 1556 C C . ALA A 1 203 ? 7.315 1.305 21.280 1.00 88.44 203 ALA A C 1
ATOM 1558 O O . ALA A 1 203 ? 8.064 2.249 21.051 1.00 88.44 203 ALA A O 1
ATOM 1559 N N . LEU A 1 204 ? 6.012 1.346 20.982 1.00 92.38 204 LEU A N 1
ATOM 1560 C CA . LEU A 1 204 ? 5.337 2.484 20.346 1.00 92.38 204 LEU A CA 1
ATOM 1561 C C . LEU A 1 204 ? 4.599 3.377 21.355 1.00 92.38 204 LEU A C 1
ATOM 1563 O O . LEU A 1 204 ? 3.888 4.303 20.961 1.00 92.38 204 LEU A O 1
ATOM 1567 N N . SER A 1 205 ? 4.723 3.095 22.656 1.00 92.00 205 SER A N 1
ATOM 1568 C CA . SER A 1 205 ? 3.901 3.762 23.665 1.00 92.00 205 SER A CA 1
ATOM 1569 C C . SER A 1 205 ? 4.135 5.267 23.686 1.00 92.00 205 SER A C 1
ATOM 1571 O O . SER A 1 205 ? 5.277 5.722 23.664 1.00 92.00 205 SER A O 1
ATOM 1573 N N . PHE A 1 206 ? 3.046 6.031 23.796 1.00 91.06 206 PHE A N 1
ATOM 1574 C CA . PHE A 1 206 ? 3.065 7.499 23.872 1.00 91.06 206 PHE A CA 1
ATOM 1575 C C . PHE A 1 206 ? 3.664 8.217 22.651 1.00 91.06 206 PHE A C 1
ATOM 1577 O O . PHE A 1 206 ? 4.037 9.386 22.752 1.00 91.06 206 PHE A O 1
ATOM 1584 N N . GLN A 1 207 ? 3.730 7.552 21.498 1.00 93.81 207 GLN A N 1
ATOM 1585 C CA . GLN A 1 207 ? 4.189 8.159 20.251 1.00 93.81 207 GLN A CA 1
ATOM 1586 C C . GLN A 1 207 ? 3.015 8.613 19.380 1.00 93.81 207 GLN A C 1
ATOM 1588 O O . GLN A 1 207 ? 1.880 8.140 19.511 1.00 93.81 207 GLN A O 1
ATOM 1593 N N . ARG A 1 208 ? 3.290 9.562 18.485 1.00 93.62 208 ARG A N 1
ATOM 1594 C CA . ARG A 1 208 ? 2.334 10.052 17.496 1.00 93.62 208 ARG A CA 1
ATOM 1595 C C . ARG A 1 208 ? 3.000 10.075 16.131 1.00 93.62 208 ARG A C 1
ATOM 1597 O O . ARG A 1 208 ? 4.096 10.609 16.012 1.00 93.62 208 ARG A O 1
ATOM 1604 N N . PHE A 1 209 ? 2.292 9.547 15.143 1.00 93.25 209 PHE A N 1
ATOM 1605 C CA . PHE A 1 209 ? 2.700 9.553 13.748 1.00 93.25 209 PHE A CA 1
ATOM 1606 C C . PHE A 1 209 ? 1.611 10.176 12.886 1.00 93.25 209 PHE A C 1
ATOM 1608 O O . PHE A 1 209 ? 0.414 10.019 13.153 1.00 93.25 209 PHE A O 1
ATOM 1615 N N . ASP A 1 210 ? 2.024 10.859 11.832 1.00 90.38 210 ASP A N 1
ATOM 1616 C CA . ASP A 1 210 ? 1.106 11.371 10.823 1.00 90.38 210 ASP A CA 1
ATOM 1617 C C . ASP A 1 210 ? 0.616 10.218 9.943 1.00 90.38 210 ASP A C 1
ATOM 1619 O O . ASP A 1 210 ? -0.574 10.132 9.638 1.00 90.38 210 ASP A O 1
ATOM 1623 N N . LYS A 1 211 ? 1.502 9.267 9.618 1.00 90.12 211 LYS A N 1
ATOM 1624 C CA . LYS A 1 211 ? 1.185 8.172 8.700 1.00 90.12 211 LYS A CA 1
ATOM 1625 C C . LYS A 1 211 ? 1.781 6.829 9.119 1.00 90.12 211 LYS A C 1
ATOM 1627 O O . LYS A 1 211 ? 2.976 6.726 9.384 1.00 90.12 211 LYS A O 1
ATOM 1632 N N . ALA A 1 212 ? 0.954 5.783 9.113 1.00 91.94 212 ALA A N 1
ATOM 1633 C CA . ALA A 1 212 ? 1.397 4.396 9.196 1.00 91.94 212 ALA A CA 1
ATOM 1634 C C . ALA A 1 212 ? 1.381 3.722 7.818 1.00 91.94 212 ALA A C 1
ATOM 1636 O O . ALA A 1 212 ? 0.369 3.693 7.113 1.00 91.94 212 ALA A O 1
ATOM 1637 N N . LEU A 1 213 ? 2.520 3.144 7.470 1.00 92.25 213 LEU A N 1
ATOM 1638 C CA . LEU A 1 213 ? 2.812 2.411 6.253 1.00 92.25 213 LEU A CA 1
ATOM 1639 C C . LEU A 1 213 ? 2.752 0.915 6.561 1.00 92.25 213 LEU A C 1
ATOM 1641 O O . LEU A 1 213 ? 3.585 0.390 7.291 1.00 92.25 213 LEU A O 1
ATOM 1645 N N . VAL A 1 214 ? 1.720 0.239 6.065 1.00 90.88 214 VAL A N 1
ATOM 1646 C CA . VAL A 1 214 ? 1.363 -1.121 6.479 1.00 90.88 214 VAL A CA 1
ATOM 1647 C C . VAL A 1 214 ? 1.764 -2.124 5.393 1.00 90.88 214 VAL A C 1
ATOM 1649 O O . VAL A 1 214 ? 1.110 -2.220 4.353 1.00 90.88 214 VAL A O 1
ATOM 1652 N N . LEU A 1 215 ? 2.835 -2.876 5.646 1.00 90.75 215 LEU A N 1
ATOM 1653 C CA . LEU A 1 215 ? 3.376 -3.949 4.803 1.00 90.75 215 LEU A CA 1
ATOM 1654 C C . LEU A 1 215 ? 2.872 -5.302 5.312 1.00 90.75 215 LEU A C 1
ATOM 1656 O O . LEU A 1 215 ? 3.545 -5.996 6.079 1.00 90.75 215 LEU A O 1
ATOM 1660 N N . ASN A 1 216 ? 1.651 -5.664 4.937 1.00 83.62 216 ASN A N 1
ATOM 1661 C CA . ASN A 1 216 ? 0.925 -6.740 5.593 1.00 83.62 216 ASN A CA 1
ATOM 1662 C C . ASN A 1 216 ? 0.333 -7.727 4.590 1.00 83.62 216 ASN A C 1
ATOM 1664 O O . ASN A 1 216 ? -0.486 -7.348 3.759 1.00 83.62 216 ASN A O 1
ATOM 1668 N N . ASP A 1 217 ? 0.707 -8.994 4.731 1.00 74.19 217 ASP A N 1
ATOM 1669 C CA . ASP A 1 217 ? 0.178 -10.075 3.893 1.00 74.19 217 ASP A CA 1
ATOM 1670 C C . ASP A 1 217 ? -1.028 -10.765 4.547 1.00 74.19 217 ASP A C 1
ATOM 1672 O O . ASP A 1 217 ? -1.797 -11.453 3.878 1.00 74.19 217 ASP A O 1
ATOM 1676 N N . GLN A 1 218 ? -1.216 -10.588 5.860 1.00 70.44 218 GLN A N 1
ATOM 1677 C CA . GLN A 1 218 ? -2.366 -11.129 6.577 1.00 70.44 218 GLN A CA 1
ATOM 1678 C C . GLN A 1 218 ? -3.459 -10.068 6.723 1.00 70.44 218 GLN A C 1
ATOM 1680 O O . GLN A 1 218 ? -3.164 -8.904 6.959 1.00 70.44 218 GLN A O 1
ATOM 1685 N N . PRO A 1 219 ? -4.748 -10.411 6.630 1.00 64.12 219 PRO A N 1
ATOM 1686 C CA . PRO A 1 219 ? -5.817 -9.424 6.725 1.00 64.12 219 PRO A CA 1
ATOM 1687 C C . PRO A 1 219 ? -5.964 -8.897 8.166 1.00 64.12 219 PRO A C 1
ATOM 1689 O O . PRO A 1 219 ? -6.792 -9.377 8.935 1.00 64.12 219 PRO A O 1
ATOM 1692 N N . ALA A 1 220 ? -5.183 -7.880 8.537 1.00 75.75 220 ALA A N 1
ATOM 1693 C CA . ALA A 1 220 ? -5.469 -7.050 9.703 1.00 75.75 220 ALA A CA 1
ATOM 1694 C C . ALA A 1 220 ? -6.414 -5.932 9.259 1.00 75.75 220 ALA A C 1
ATOM 1696 O O . ALA A 1 220 ? -6.090 -5.160 8.351 1.00 75.75 220 ALA A O 1
ATOM 1697 N N . SER A 1 221 ? -7.597 -5.854 9.868 1.00 82.31 221 SER A N 1
ATOM 1698 C CA . SER A 1 221 ? -8.513 -4.749 9.593 1.00 82.31 221 SER A CA 1
ATOM 1699 C C . SER A 1 221 ? -7.937 -3.440 10.137 1.00 82.31 221 SER A C 1
ATOM 1701 O O . SER A 1 221 ? -7.208 -3.431 11.130 1.00 82.31 221 SER A O 1
ATOM 1703 N N . LEU A 1 222 ? -8.302 -2.321 9.504 1.00 84.06 222 LEU A N 1
ATOM 1704 C CA . LEU A 1 222 ? -7.973 -0.985 10.007 1.00 84.06 222 LEU A CA 1
ATOM 1705 C C . LEU A 1 222 ? -8.409 -0.823 11.471 1.00 84.06 222 LEU A C 1
ATOM 1707 O O . LEU A 1 222 ? -7.622 -0.389 12.301 1.00 84.06 222 LEU A O 1
ATOM 1711 N N . GLU A 1 223 ? -9.624 -1.269 11.793 1.00 86.25 223 GLU A N 1
ATOM 1712 C CA . GLU A 1 223 ? -10.174 -1.223 13.150 1.00 86.25 223 GLU A CA 1
ATOM 1713 C C . GLU A 1 223 ? -9.309 -1.997 14.158 1.00 86.25 223 GLU A C 1
ATOM 1715 O O . GLU A 1 223 ? -9.043 -1.499 15.250 1.00 86.25 223 GLU A O 1
ATOM 1720 N N . ALA A 1 224 ? -8.819 -3.187 13.792 1.00 89.25 224 ALA A N 1
ATOM 1721 C CA . ALA A 1 224 ? -7.952 -3.972 14.668 1.00 89.25 224 ALA A CA 1
ATOM 1722 C C . ALA A 1 224 ? -6.602 -3.277 14.904 1.00 89.25 224 ALA A C 1
ATOM 1724 O O . ALA A 1 224 ? -6.116 -3.255 16.034 1.00 89.25 224 ALA A O 1
ATOM 1725 N N . LEU A 1 225 ? -6.014 -2.675 13.864 1.00 90.44 225 LEU A N 1
ATOM 1726 C CA . LEU A 1 225 ? -4.761 -1.920 13.980 1.00 90.44 225 LEU A CA 1
ATOM 1727 C C . LEU A 1 225 ? -4.930 -0.661 14.840 1.00 90.44 225 LEU A C 1
ATOM 1729 O O . LEU A 1 225 ? -4.093 -0.390 15.701 1.00 90.44 225 LEU A O 1
ATOM 1733 N N . GLU A 1 226 ? -6.018 0.085 14.651 1.00 91.56 226 GLU A N 1
ATOM 1734 C CA . GLU A 1 226 ? -6.333 1.272 15.450 1.00 91.56 226 GLU A CA 1
ATOM 1735 C C . GLU A 1 226 ? -6.528 0.920 16.930 1.00 91.56 226 GLU A C 1
ATOM 1737 O O . GLU A 1 226 ? -5.962 1.584 17.804 1.00 91.56 226 GLU A O 1
ATOM 1742 N N . GLN A 1 227 ? -7.277 -0.148 17.227 1.00 91.75 227 GLN A N 1
ATOM 1743 C CA . GLN A 1 227 ? -7.474 -0.634 18.596 1.00 91.75 227 GLN A CA 1
ATOM 1744 C C . GLN A 1 227 ? -6.151 -1.079 19.230 1.00 91.75 227 GLN A C 1
ATOM 1746 O O . GLN A 1 227 ? -5.842 -0.695 20.362 1.00 91.75 227 GLN A O 1
ATOM 1751 N N . TRP A 1 228 ? -5.346 -1.839 18.487 1.00 93.75 228 TRP A N 1
ATOM 1752 C CA . TRP A 1 228 ? -4.045 -2.325 18.932 1.00 93.75 228 TRP A CA 1
ATOM 1753 C C . TRP A 1 228 ? -3.085 -1.179 19.282 1.00 93.75 228 TRP A C 1
ATOM 1755 O O . TRP A 1 228 ? -2.535 -1.159 20.384 1.00 93.75 228 TRP A O 1
ATOM 1765 N N . LEU A 1 229 ? -2.951 -0.167 18.420 1.00 93.69 229 LEU A N 1
ATOM 1766 C CA . LEU A 1 229 ? -2.110 1.011 18.682 1.00 93.69 229 LEU A CA 1
ATOM 1767 C C . LEU A 1 229 ? -2.653 1.872 19.830 1.00 93.69 229 LEU A C 1
ATOM 1769 O O . LEU A 1 229 ? -1.892 2.348 20.676 1.00 93.69 229 LEU A O 1
ATOM 1773 N N . THR A 1 230 ? -3.977 2.021 19.918 1.00 91.88 230 THR A N 1
ATOM 1774 C CA . THR A 1 230 ? -4.614 2.774 21.007 1.00 91.88 230 THR A CA 1
ATOM 1775 C C . THR A 1 230 ? -4.340 2.134 22.369 1.00 91.88 230 THR A C 1
ATOM 1777 O O . THR A 1 230 ? -4.181 2.854 23.358 1.00 91.88 230 THR A O 1
ATOM 1780 N N . SER A 1 231 ? -4.204 0.802 22.434 1.00 90.88 231 SER A N 1
ATOM 1781 C CA . SER A 1 231 ? -3.893 0.080 23.676 1.00 90.88 231 SER A CA 1
ATOM 1782 C C . SER A 1 231 ? -2.550 0.487 24.308 1.00 90.88 231 SER A C 1
ATOM 1784 O O . SER A 1 231 ? -2.425 0.460 25.532 1.00 90.88 231 SER A O 1
ATOM 1786 N N . SER A 1 232 ? -1.578 0.952 23.510 1.00 89.00 232 SER A N 1
ATOM 1787 C CA . SER A 1 232 ? -0.299 1.505 23.989 1.00 89.00 232 SER A CA 1
ATOM 1788 C C . SER A 1 232 ? -0.273 3.037 24.040 1.00 89.00 232 SER A C 1
ATOM 1790 O O . SER A 1 232 ? 0.761 3.641 24.323 1.00 89.00 232 SER A O 1
ATOM 1792 N N . ARG A 1 233 ? -1.409 3.701 23.791 1.00 92.56 233 ARG A N 1
ATOM 1793 C CA . ARG A 1 233 ? -1.505 5.164 23.631 1.00 92.56 233 ARG A CA 1
ATOM 1794 C C . ARG A 1 233 ? -0.675 5.699 22.453 1.00 92.56 233 ARG A C 1
ATOM 1796 O O . ARG A 1 233 ? -0.327 6.880 22.456 1.00 92.56 233 ARG A O 1
ATOM 1803 N N . CYS A 1 234 ? -0.376 4.860 21.463 1.00 95.19 234 CYS A N 1
ATOM 1804 C CA . CYS A 1 234 ? 0.153 5.297 20.176 1.00 95.19 234 CYS A CA 1
ATOM 1805 C C . CYS A 1 234 ? -0.985 5.886 19.328 1.00 95.19 234 CYS A C 1
ATOM 1807 O O . CYS A 1 234 ? -2.104 5.368 19.337 1.00 95.19 234 CYS A O 1
ATOM 1809 N N . ARG A 1 235 ? -0.725 6.981 18.606 1.00 93.06 235 ARG A N 1
ATOM 1810 C CA . ARG A 1 235 ? -1.701 7.610 17.700 1.00 93.06 235 ARG A CA 1
ATOM 1811 C C . ARG A 1 235 ? -1.147 7.711 16.288 1.00 93.06 235 ARG A C 1
ATOM 1813 O O . ARG A 1 235 ? -0.028 8.171 16.101 1.00 93.06 235 ARG A O 1
ATOM 1820 N N . VAL A 1 236 ? -1.973 7.364 15.310 1.00 92.12 236 VAL A N 1
ATOM 1821 C CA . VAL A 1 236 ? -1.678 7.478 13.878 1.00 92.12 236 VAL A CA 1
ATOM 1822 C C . VAL A 1 236 ? -2.831 8.229 13.219 1.00 92.12 236 VAL A C 1
ATOM 1824 O O . VAL A 1 236 ? -3.985 7.920 13.513 1.00 92.12 236 VAL A O 1
ATOM 1827 N N . ALA A 1 237 ? -2.544 9.226 12.377 1.00 87.56 237 ALA A N 1
ATOM 1828 C CA . ALA A 1 237 ? -3.593 9.998 11.703 1.00 87.56 237 ALA A CA 1
ATOM 1829 C C . ALA A 1 237 ? -4.097 9.333 10.409 1.00 87.56 237 ALA A C 1
ATOM 1831 O O . ALA A 1 237 ? -5.295 9.373 10.133 1.00 87.56 237 ALA A O 1
ATOM 1832 N N . GLU A 1 238 ? -3.212 8.699 9.636 1.00 87.38 238 GLU A N 1
ATOM 1833 C CA . GLU A 1 238 ? -3.551 8.033 8.374 1.00 87.38 238 GLU A CA 1
ATOM 1834 C C . GLU A 1 238 ? -2.878 6.657 8.256 1.00 87.38 238 GLU A C 1
ATOM 1836 O O . GLU A 1 238 ? -1.736 6.474 8.673 1.00 87.38 238 GLU A O 1
ATOM 1841 N N . PHE A 1 239 ? -3.555 5.694 7.627 1.00 87.06 239 PHE A N 1
ATOM 1842 C CA . PHE A 1 239 ? -3.001 4.376 7.310 1.00 87.06 239 PHE A CA 1
ATOM 1843 C C . PHE A 1 239 ? -2.941 4.165 5.799 1.00 87.06 239 PHE A C 1
ATOM 1845 O O . PHE A 1 239 ? -3.892 4.458 5.075 1.00 87.06 239 PHE A O 1
ATOM 1852 N N . THR A 1 240 ? -1.844 3.592 5.314 1.00 86.25 240 THR A N 1
ATOM 1853 C CA . THR A 1 240 ? -1.688 3.170 3.919 1.00 86.25 240 THR A CA 1
ATOM 1854 C C . THR A 1 240 ? -1.237 1.719 3.867 1.00 86.25 240 THR A C 1
ATOM 1856 O O . THR A 1 240 ? -0.143 1.383 4.302 1.00 86.25 240 THR A O 1
ATOM 1859 N N . PHE A 1 241 ? -2.085 0.853 3.311 1.00 85.88 241 PHE A N 1
ATOM 1860 C CA . PHE A 1 241 ? -1.798 -0.570 3.121 1.00 85.88 241 PHE A CA 1
ATOM 1861 C C . PHE A 1 241 ? -1.051 -0.780 1.807 1.00 85.88 241 PHE A C 1
ATOM 1863 O O . PHE A 1 241 ? -1.643 -0.647 0.734 1.00 85.88 241 PHE A O 1
ATOM 1870 N N . MET A 1 242 ? 0.236 -1.098 1.906 1.00 83.69 242 MET A N 1
ATOM 1871 C CA . MET A 1 242 ? 1.204 -1.006 0.813 1.00 83.69 242 MET A CA 1
ATOM 1872 C C . MET A 1 242 ? 1.325 -2.287 -0.005 1.00 83.69 242 MET A C 1
ATOM 1874 O O . MET A 1 242 ? 1.405 -2.229 -1.229 1.00 83.69 242 MET A O 1
ATOM 1878 N N . THR A 1 243 ? 1.315 -3.442 0.654 1.00 77.31 243 THR A N 1
ATOM 1879 C CA . THR A 1 243 ? 1.448 -4.746 0.000 1.00 77.31 243 THR A CA 1
ATOM 1880 C C . THR A 1 243 ? 0.286 -5.653 0.342 1.00 77.31 243 THR A C 1
ATOM 1882 O O . THR A 1 243 ? -0.326 -5.523 1.397 1.00 77.31 243 THR A O 1
ATOM 1885 N N . HIS A 1 244 ? -0.054 -6.512 -0.616 1.00 75.88 244 HIS A N 1
ATOM 1886 C CA . HIS A 1 244 ? -0.984 -7.625 -0.457 1.00 75.88 244 HIS A CA 1
ATOM 1887 C C . HIS A 1 244 ? -0.789 -8.569 -1.645 1.00 75.88 244 HIS A C 1
ATOM 1889 O O . HIS A 1 244 ? -0.881 -8.121 -2.790 1.00 75.88 244 HIS A O 1
ATOM 1895 N N . SER A 1 245 ? -0.550 -9.856 -1.418 1.00 59.16 245 SER A N 1
ATOM 1896 C CA . SER A 1 245 ? -0.604 -10.869 -2.478 1.00 59.16 245 SER A CA 1
ATOM 1897 C C . SER A 1 245 ? -1.676 -11.885 -2.116 1.00 59.16 245 SER A C 1
ATOM 1899 O O . SER A 1 245 ? -1.575 -12.503 -1.057 1.00 59.16 245 SER A O 1
ATOM 1901 N N . ASN A 1 246 ? -2.692 -12.039 -2.971 1.00 58.12 246 ASN A N 1
ATOM 1902 C CA . ASN A 1 246 ? -3.556 -13.220 -2.903 1.00 58.12 246 ASN A CA 1
ATOM 1903 C C . ASN A 1 246 ? -2.786 -14.489 -3.292 1.00 58.12 246 ASN A C 1
ATOM 1905 O O . ASN A 1 246 ? -1.726 -14.373 -3.956 1.00 58.12 246 ASN A O 1
#